Protein AF-A0A4Z0EMB4-F1 (afdb_monomer)

Structure (mmCIF, N/CA/C/O backbone):
data_AF-A0A4Z0EMB4-F1
#
_entry.id   AF-A0A4Z0EMB4-F1
#
loop_
_atom_site.group_PDB
_atom_site.id
_atom_site.type_symbol
_atom_site.label_atom_id
_atom_site.label_alt_id
_atom_site.label_comp_id
_atom_site.label_asym_id
_atom_site.label_entity_id
_atom_site.label_seq_id
_atom_site.pdbx_PDB_ins_code
_atom_site.Cartn_x
_atom_site.Cartn_y
_atom_site.Cartn_z
_atom_site.occupancy
_atom_site.B_iso_or_equiv
_atom_site.auth_seq_id
_atom_site.auth_comp_id
_atom_site.auth_asym_id
_atom_site.auth_atom_id
_atom_site.pdbx_PDB_model_num
ATOM 1 N N . MET A 1 1 ? 35.133 27.877 -15.212 1.00 56.62 1 MET A N 1
ATOM 2 C CA . MET A 1 1 ? 35.215 26.585 -14.488 1.00 56.62 1 MET A CA 1
ATOM 3 C C . MET A 1 1 ? 33.847 26.015 -14.078 1.00 56.62 1 MET A C 1
ATOM 5 O O . MET A 1 1 ? 33.710 24.804 -14.128 1.00 56.62 1 MET A O 1
ATOM 9 N N . ALA A 1 2 ? 32.811 26.820 -13.784 1.00 59.19 2 ALA A N 1
ATOM 10 C CA . ALA A 1 2 ? 31.479 26.323 -13.372 1.00 59.19 2 ALA A CA 1
ATOM 11 C C . ALA A 1 2 ? 30.657 25.560 -14.449 1.00 59.19 2 ALA A C 1
ATOM 13 O O . ALA A 1 2 ? 29.833 24.706 -14.123 1.00 59.19 2 ALA A O 1
ATOM 14 N N . GLN A 1 3 ? 30.881 25.832 -15.740 1.00 59.59 3 GLN A N 1
ATOM 15 C CA . GLN A 1 3 ? 30.151 25.174 -16.840 1.00 59.59 3 GLN A CA 1
ATOM 16 C C . GLN A 1 3 ? 30.561 23.703 -17.051 1.00 59.59 3 GLN A C 1
ATOM 18 O O . GLN A 1 3 ? 29.725 22.876 -17.418 1.00 59.59 3 GLN A O 1
ATOM 23 N N . ASN A 1 4 ? 31.819 23.351 -16.755 1.00 67.19 4 ASN A N 1
ATOM 24 C CA . ASN A 1 4 ? 32.317 21.977 -16.896 1.00 67.19 4 ASN A CA 1
ATOM 25 C C . ASN A 1 4 ? 31.738 21.047 -15.822 1.00 67.19 4 ASN A C 1
ATOM 27 O O . ASN A 1 4 ? 31.390 19.909 -16.124 1.00 67.19 4 ASN A O 1
ATOM 31 N N . ASP A 1 5 ? 31.566 21.553 -14.600 1.00 75.00 5 ASP A N 1
ATOM 32 C CA . ASP A 1 5 ? 31.021 20.782 -13.477 1.00 75.00 5 ASP A CA 1
ATOM 33 C C . ASP A 1 5 ? 29.522 20.481 -13.662 1.00 75.00 5 ASP A C 1
ATOM 35 O O . ASP A 1 5 ? 29.050 19.357 -13.487 1.00 75.00 5 ASP A O 1
ATOM 39 N N . THR A 1 6 ? 28.771 21.463 -14.170 1.00 79.31 6 THR A N 1
ATOM 40 C CA . THR A 1 6 ? 27.347 21.287 -14.500 1.00 79.31 6 THR A CA 1
ATOM 41 C C . THR A 1 6 ? 27.145 20.241 -15.600 1.00 79.31 6 THR A C 1
ATOM 43 O O . THR A 1 6 ? 26.270 19.381 -15.485 1.00 79.31 6 THR A O 1
ATOM 46 N N . THR A 1 7 ? 27.981 20.281 -16.641 1.00 79.69 7 THR A N 1
ATOM 47 C CA . THR A 1 7 ? 27.917 19.338 -17.767 1.00 79.69 7 THR A CA 1
ATOM 48 C C . THR A 1 7 ? 28.265 17.918 -17.318 1.00 79.69 7 THR A C 1
ATOM 50 O O . THR A 1 7 ? 27.528 16.983 -17.627 1.00 79.69 7 THR A O 1
ATOM 53 N N . ALA A 1 8 ? 29.324 17.748 -16.520 1.00 82.94 8 ALA A N 1
ATOM 54 C CA . ALA A 1 8 ? 29.695 16.449 -15.958 1.00 82.94 8 ALA A CA 1
ATOM 55 C C . ALA A 1 8 ? 28.569 15.856 -15.095 1.00 82.94 8 ALA A C 1
ATOM 57 O O . ALA A 1 8 ? 28.245 14.672 -15.218 1.00 82.94 8 ALA A O 1
ATOM 58 N N . ARG A 1 9 ? 27.905 16.688 -14.281 1.00 83.44 9 ARG A N 1
ATOM 59 C CA . ARG A 1 9 ? 26.768 16.260 -13.458 1.00 83.44 9 ARG A CA 1
ATOM 60 C C . ARG A 1 9 ? 25.571 15.810 -14.298 1.00 83.44 9 ARG A C 1
ATOM 62 O O . ARG A 1 9 ? 24.968 14.786 -13.985 1.00 83.44 9 ARG A O 1
ATOM 69 N N . MET A 1 10 ? 25.237 16.540 -15.364 1.00 83.12 10 MET A N 1
ATOM 70 C CA . MET A 1 10 ? 24.147 16.168 -16.277 1.00 83.12 10 MET A CA 1
ATOM 71 C C . MET A 1 10 ? 24.427 14.840 -16.987 1.00 83.12 10 MET A C 1
ATOM 73 O O . MET A 1 10 ? 23.548 13.981 -17.039 1.00 83.12 10 MET A O 1
ATOM 77 N N . VAL A 1 11 ? 25.658 14.639 -17.470 1.00 84.81 11 VAL A N 1
ATOM 78 C CA . VAL A 1 11 ? 26.075 13.368 -18.083 1.00 84.81 11 VAL A CA 1
ATOM 79 C C . VAL A 1 11 ? 25.972 12.227 -17.070 1.00 84.81 11 VAL A C 1
ATOM 81 O O . VAL A 1 11 ? 25.374 11.200 -17.373 1.00 84.81 11 VAL A O 1
ATOM 84 N N . GLY A 1 12 ? 26.466 12.422 -15.843 1.00 86.25 12 GLY A N 1
ATOM 85 C CA . GLY A 1 12 ? 26.366 11.417 -14.782 1.00 86.25 12 GLY A CA 1
ATOM 86 C C . GLY A 1 12 ? 24.921 11.024 -14.454 1.00 86.25 12 GLY A C 1
ATOM 87 O O . GLY A 1 12 ? 24.614 9.839 -14.327 1.00 86.25 12 GLY A O 1
ATOM 88 N N . GLN A 1 13 ? 24.009 11.998 -14.373 1.00 87.44 13 GLN A N 1
ATOM 89 C CA . GLN A 1 13 ? 22.583 11.747 -14.126 1.00 87.44 13 GLN A CA 1
ATOM 90 C C . GLN A 1 13 ? 21.899 11.004 -15.280 1.00 87.44 13 GLN A C 1
ATOM 92 O O . GLN A 1 13 ? 21.079 10.112 -15.039 1.00 87.44 13 GLN A O 1
ATOM 97 N N . ALA A 1 14 ? 22.236 11.355 -16.522 1.00 85.75 14 ALA A N 1
ATOM 98 C CA . ALA A 1 14 ? 21.716 10.693 -17.711 1.00 85.75 14 ALA A CA 1
ATOM 99 C C . ALA A 1 14 ? 22.175 9.228 -17.767 1.00 85.75 14 ALA A C 1
ATOM 101 O O . ALA A 1 14 ? 21.340 8.332 -17.881 1.00 85.75 14 ALA A O 1
ATOM 102 N N . THR A 1 15 ? 23.471 8.973 -17.567 1.00 88.38 15 THR A N 1
ATOM 103 C CA . THR A 1 15 ? 24.037 7.616 -17.506 1.00 88.38 15 THR A CA 1
ATOM 104 C C . THR A 1 15 ? 23.393 6.790 -16.393 1.00 88.38 15 THR A C 1
ATOM 106 O O . THR A 1 15 ? 22.930 5.680 -16.642 1.00 88.38 15 THR A O 1
ATOM 109 N N . ALA A 1 16 ? 23.265 7.342 -15.181 1.00 90.12 16 ALA A N 1
ATOM 110 C CA . ALA A 1 16 ? 22.633 6.642 -14.060 1.00 90.12 16 ALA A CA 1
ATOM 111 C C . ALA A 1 16 ? 21.149 6.317 -14.310 1.00 90.12 16 ALA A C 1
ATOM 113 O O . ALA A 1 16 ? 20.629 5.313 -13.822 1.00 90.12 16 ALA A O 1
ATOM 114 N N . SER A 1 17 ? 20.438 7.162 -15.057 1.00 89.00 17 SER A N 1
ATOM 115 C CA . SER A 1 17 ? 19.050 6.889 -15.444 1.00 89.00 17 SER A CA 1
ATOM 116 C C . SER A 1 17 ? 18.980 5.806 -16.520 1.00 89.00 17 SER A C 1
ATOM 118 O O . SER A 1 17 ? 18.207 4.863 -16.378 1.00 89.00 17 SER A O 1
ATOM 120 N N . GLY A 1 18 ? 19.860 5.871 -17.520 1.00 90.94 18 GLY A N 1
ATOM 121 C CA . GLY A 1 18 ? 19.978 4.855 -18.561 1.00 90.94 18 GLY A CA 1
ATOM 122 C C . GLY A 1 18 ? 20.312 3.460 -18.024 1.00 90.94 18 GLY A C 1
ATOM 123 O O . GLY A 1 18 ? 19.684 2.486 -18.435 1.00 90.94 18 GLY A O 1
ATOM 124 N N . GLU A 1 19 ? 21.228 3.348 -17.058 1.00 93.00 19 GLU A N 1
ATOM 125 C CA . GLU A 1 19 ? 21.559 2.066 -16.413 1.00 93.00 19 GLU A CA 1
ATOM 126 C C . GLU A 1 19 ? 20.368 1.479 -15.643 1.00 93.00 19 GLU A C 1
ATOM 128 O O . GLU A 1 19 ? 20.050 0.294 -15.781 1.00 93.00 19 GLU A O 1
ATOM 133 N N . ARG A 1 20 ? 19.644 2.312 -14.881 1.00 93.88 20 ARG A N 1
ATOM 134 C CA . ARG A 1 20 ? 18.428 1.877 -14.171 1.00 93.88 20 ARG A CA 1
ATOM 135 C C . ARG A 1 20 ? 17.348 1.397 -15.138 1.00 93.88 20 ARG A C 1
ATOM 137 O O . ARG A 1 20 ? 16.771 0.330 -14.932 1.00 93.88 20 ARG A O 1
ATOM 144 N N . ASN A 1 21 ? 17.111 2.141 -16.217 1.00 94.44 21 ASN A N 1
ATOM 145 C CA . ASN A 1 21 ? 16.141 1.758 -17.239 1.00 94.44 21 ASN A CA 1
ATOM 146 C C . ASN A 1 21 ? 16.551 0.439 -17.911 1.00 94.44 21 ASN A C 1
ATOM 148 O O . ASN A 1 21 ? 15.735 -0.477 -18.016 1.00 94.44 21 ASN A O 1
ATOM 152 N N . LYS A 1 22 ? 17.827 0.299 -18.294 1.00 94.06 22 LYS A N 1
ATOM 153 C CA . LYS A 1 22 ? 18.380 -0.915 -18.911 1.00 94.06 22 LYS A CA 1
ATOM 154 C C . LYS A 1 22 ? 18.196 -2.149 -18.033 1.00 94.06 22 LYS A C 1
ATOM 156 O O . LYS A 1 22 ? 17.793 -3.192 -18.546 1.00 94.06 22 LYS A O 1
ATOM 161 N N . ALA A 1 23 ? 18.442 -2.030 -16.729 1.00 94.94 23 ALA A N 1
ATOM 162 C CA . ALA A 1 23 ? 18.244 -3.120 -15.775 1.00 94.94 23 ALA A CA 1
ATOM 163 C C . ALA A 1 23 ? 16.770 -3.553 -15.668 1.00 94.94 23 ALA A C 1
ATOM 165 O O . ALA A 1 23 ? 16.482 -4.733 -15.463 1.00 94.94 23 ALA A O 1
ATOM 166 N N . LEU A 1 24 ? 15.832 -2.617 -15.837 1.00 95.50 24 LEU A N 1
ATOM 167 C CA . LEU A 1 24 ? 14.400 -2.871 -15.700 1.00 95.50 24 LEU A CA 1
ATOM 168 C C . LEU A 1 24 ? 13.749 -3.446 -16.969 1.00 95.50 24 LEU A C 1
ATOM 170 O O . LEU A 1 24 ? 12.783 -4.210 -16.871 1.00 95.50 24 LEU A O 1
ATOM 174 N N . LEU A 1 25 ? 14.280 -3.118 -18.154 1.00 94.75 25 LEU A N 1
ATOM 175 C CA . LEU A 1 25 ? 13.718 -3.516 -19.452 1.00 94.75 25 LEU A CA 1
ATOM 176 C C . LEU A 1 25 ? 13.365 -5.014 -19.555 1.00 94.75 25 LEU A C 1
ATOM 178 O O . LEU A 1 25 ? 12.248 -5.303 -19.985 1.00 94.75 25 LEU A O 1
ATOM 182 N N . PRO A 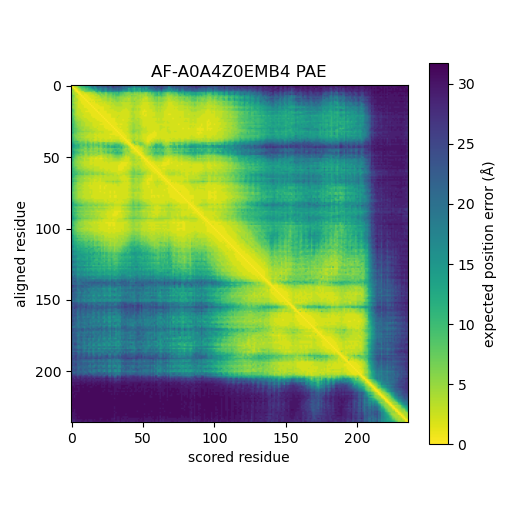1 26 ? 14.224 -5.982 -19.164 1.00 94.56 26 PRO A N 1
ATOM 183 C CA . PRO A 1 26 ? 13.879 -7.402 -19.262 1.00 94.56 26 PRO A CA 1
ATOM 184 C C . PRO A 1 26 ? 12.648 -7.774 -18.426 1.00 94.56 26 PRO A C 1
ATOM 186 O O . PRO A 1 26 ? 11.777 -8.504 -18.887 1.00 94.56 26 PRO A O 1
ATOM 189 N N . SER A 1 27 ? 12.548 -7.226 -17.213 1.00 95.88 27 SER A N 1
ATOM 190 C CA . SER A 1 27 ? 11.437 -7.495 -16.295 1.00 95.88 27 SER A CA 1
ATOM 191 C C . SER A 1 27 ? 10.122 -6.880 -16.784 1.00 95.88 27 SER A C 1
ATOM 193 O O . SER A 1 27 ? 9.059 -7.482 -16.634 1.00 95.88 27 SER A O 1
ATOM 195 N N . LEU A 1 28 ? 10.190 -5.700 -17.411 1.00 95.00 28 LEU A N 1
ATOM 196 C CA . LEU A 1 28 ? 9.038 -5.065 -18.052 1.00 95.00 28 LEU A CA 1
ATOM 197 C C . LEU A 1 28 ? 8.582 -5.824 -19.297 1.00 95.00 28 LEU A C 1
ATOM 199 O O . LEU A 1 28 ? 7.389 -6.061 -19.445 1.00 95.00 28 LEU A O 1
ATOM 203 N N . ARG A 1 29 ? 9.503 -6.264 -20.165 1.00 94.88 29 ARG A N 1
ATOM 204 C CA . ARG A 1 29 ? 9.156 -7.053 -21.365 1.00 94.88 29 ARG A CA 1
ATOM 205 C C . ARG A 1 29 ? 8.392 -8.323 -21.019 1.00 94.88 29 ARG A C 1
ATOM 207 O O . ARG A 1 29 ? 7.482 -8.693 -21.743 1.00 94.88 29 ARG A O 1
ATOM 214 N N . ASN A 1 30 ? 8.717 -8.943 -19.890 1.00 96.19 30 ASN A N 1
ATOM 215 C CA . ASN A 1 30 ? 8.046 -10.148 -19.414 1.00 96.19 30 ASN A CA 1
ATOM 216 C C . ASN A 1 30 ? 6.612 -9.916 -18.908 1.00 96.19 30 ASN A C 1
ATOM 218 O O . ASN A 1 30 ? 5.914 -10.888 -18.616 1.00 96.19 30 ASN A O 1
ATOM 222 N N . TRP A 1 31 ? 6.173 -8.661 -18.761 1.00 95.88 31 TRP A N 1
ATOM 223 C CA . TRP A 1 31 ? 4.874 -8.348 -18.174 1.00 95.88 31 TRP A CA 1
ATOM 224 C C . TRP A 1 31 ? 3.706 -8.735 -19.071 1.00 95.88 31 TRP A C 1
ATOM 226 O O . TRP A 1 31 ? 2.781 -9.383 -18.608 1.00 95.88 31 TRP A O 1
ATOM 236 N N . CYS A 1 32 ? 3.719 -8.322 -20.336 1.00 96.44 32 CYS A N 1
ATOM 237 C CA . CYS A 1 32 ? 2.592 -8.533 -21.234 1.00 96.44 32 CYS A CA 1
ATOM 238 C C . CYS A 1 32 ? 3.075 -8.680 -22.673 1.00 96.44 32 CYS A C 1
ATOM 240 O O . CYS A 1 32 ? 3.885 -7.873 -23.127 1.00 96.44 32 CYS A O 1
ATOM 242 N N . GLN A 1 33 ? 2.513 -9.633 -23.418 1.00 96.69 33 GLN A N 1
ATOM 243 C CA . GLN A 1 33 ? 2.818 -9.832 -24.840 1.00 96.69 33 GLN A CA 1
ATOM 244 C C . GLN A 1 33 ? 2.591 -8.575 -25.696 1.00 96.69 33 GLN A C 1
ATOM 246 O O . GLN A 1 33 ? 3.284 -8.353 -26.687 1.00 96.69 33 GLN A O 1
ATOM 251 N N . HIS A 1 34 ? 1.619 -7.747 -25.319 1.00 96.06 34 HIS A N 1
ATOM 252 C CA . HIS A 1 34 ? 1.235 -6.552 -26.067 1.00 96.06 34 HIS A CA 1
ATOM 253 C C . HIS A 1 34 ? 2.072 -5.313 -25.720 1.00 96.06 34 HIS A C 1
ATOM 255 O O . HIS A 1 34 ? 1.958 -4.296 -26.408 1.00 96.06 34 HIS A O 1
ATOM 261 N N . LEU A 1 35 ? 2.899 -5.382 -24.669 1.00 95.88 35 LEU A N 1
ATOM 262 C CA . LEU A 1 35 ? 3.727 -4.263 -24.236 1.00 95.88 35 LEU A CA 1
ATOM 263 C C . LEU A 1 35 ? 4.901 -4.068 -25.199 1.00 95.88 35 LEU A C 1
ATOM 265 O O . LEU A 1 35 ? 5.739 -4.948 -25.391 1.00 95.88 35 LEU A O 1
ATOM 269 N N . ARG A 1 36 ? 4.988 -2.869 -25.762 1.00 95.88 36 ARG A N 1
ATOM 270 C CA . ARG A 1 36 ? 6.088 -2.410 -26.601 1.00 95.88 36 ARG A CA 1
ATOM 271 C C . ARG A 1 36 ? 6.913 -1.394 -25.827 1.00 95.88 36 ARG A C 1
ATOM 273 O O . ARG A 1 36 ? 6.372 -0.503 -25.178 1.00 95.88 36 ARG A O 1
ATOM 280 N N . LEU A 1 37 ? 8.228 -1.560 -25.908 1.00 94.44 37 LEU A N 1
ATOM 281 C CA . LEU A 1 37 ? 9.215 -0.671 -25.306 1.00 94.44 37 LEU A CA 1
ATOM 282 C C . LEU A 1 37 ? 10.111 -0.151 -26.425 1.00 94.44 37 LEU A C 1
ATOM 284 O O . LEU A 1 37 ? 10.805 -0.950 -27.060 1.00 94.44 37 LEU A O 1
ATOM 288 N N . ALA A 1 38 ? 10.086 1.156 -26.668 1.00 93.12 38 ALA A N 1
ATOM 289 C CA . ALA A 1 38 ? 10.927 1.806 -27.665 1.00 93.12 38 ALA A CA 1
ATOM 290 C C . ALA A 1 38 ? 11.913 2.752 -26.979 1.00 93.12 38 ALA A C 1
ATOM 292 O O . ALA A 1 38 ? 11.535 3.525 -26.105 1.00 93.12 38 ALA A O 1
ATOM 293 N N . ASP A 1 39 ? 13.183 2.669 -27.366 1.00 89.88 39 ASP A N 1
ATOM 294 C CA . ASP A 1 39 ? 14.184 3.642 -26.944 1.00 89.88 39 ASP A CA 1
ATOM 295 C C . ASP A 1 39 ? 14.003 4.917 -27.777 1.00 89.88 39 ASP A C 1
ATOM 297 O O . ASP A 1 39 ? 14.090 4.883 -29.006 1.00 89.88 39 ASP A O 1
ATOM 301 N N . CYS A 1 40 ? 13.695 6.025 -27.108 1.00 88.44 40 CYS A N 1
ATOM 302 C CA . CYS A 1 40 ? 13.512 7.338 -27.720 1.00 88.44 40 CYS A CA 1
ATOM 303 C C . CYS A 1 40 ? 14.669 8.290 -27.391 1.00 88.44 40 CYS A C 1
ATOM 305 O O . CYS A 1 40 ? 14.569 9.490 -27.644 1.00 88.44 40 CYS A O 1
ATOM 307 N N . SER A 1 41 ? 15.763 7.765 -26.832 1.00 85.00 41 SER A N 1
ATOM 308 C CA . SER A 1 41 ? 16.907 8.558 -26.397 1.00 85.00 41 SER A CA 1
ATOM 309 C C . SER A 1 41 ? 17.554 9.304 -27.564 1.00 85.00 41 SER A C 1
ATOM 311 O O . SER A 1 41 ? 17.900 8.726 -28.595 1.00 85.00 41 SER A O 1
ATOM 313 N N . GLY A 1 42 ? 17.765 10.607 -27.377 1.00 76.69 42 GLY A N 1
ATOM 314 C CA . GLY A 1 42 ? 18.453 11.479 -28.327 1.00 76.69 42 GLY A CA 1
ATOM 315 C C . GLY A 1 42 ? 19.765 12.042 -27.778 1.00 76.69 42 GLY A C 1
ATOM 316 O O . GLY A 1 42 ? 20.004 12.074 -26.571 1.00 76.69 42 GLY A O 1
ATOM 317 N N . GLY A 1 43 ? 20.607 12.547 -28.681 1.00 77.94 43 GLY A N 1
ATOM 318 C CA . GLY A 1 43 ? 21.815 13.303 -28.338 1.00 77.94 43 GLY A CA 1
ATOM 319 C C . GLY A 1 43 ? 23.100 12.475 -28.200 1.00 77.94 43 GLY A C 1
ATOM 320 O O . GLY A 1 43 ? 23.088 11.247 -28.143 1.00 77.94 43 GLY A O 1
ATOM 321 N N . LEU A 1 44 ? 24.236 13.184 -28.145 1.00 73.06 44 LEU A N 1
ATOM 322 C CA . LEU A 1 44 ? 25.585 12.599 -28.182 1.00 73.06 44 LEU A CA 1
ATOM 323 C C . LEU A 1 44 ? 25.842 11.621 -27.020 1.00 73.06 44 LEU A C 1
ATOM 325 O O . LEU A 1 44 ? 26.472 10.587 -27.209 1.00 73.06 44 LEU A O 1
ATOM 329 N N . VAL A 1 45 ? 25.325 11.920 -25.824 1.00 72.19 45 VAL A N 1
ATOM 330 C CA . VAL A 1 45 ? 25.510 11.080 -24.625 1.00 72.19 45 VAL A CA 1
ATOM 331 C C . VAL A 1 45 ? 24.815 9.727 -24.781 1.00 72.19 45 VAL A C 1
ATOM 333 O O . VAL A 1 45 ? 25.424 8.702 -24.494 1.00 72.19 45 VAL A O 1
ATOM 336 N N . ALA A 1 46 ? 23.576 9.708 -25.281 1.00 74.38 46 ALA A N 1
ATOM 337 C CA . ALA A 1 46 ? 22.829 8.474 -25.523 1.00 74.38 46 ALA A CA 1
ATOM 338 C C . ALA A 1 46 ? 23.516 7.595 -26.579 1.00 74.38 46 ALA A C 1
ATOM 340 O O . ALA A 1 46 ? 23.653 6.387 -26.398 1.00 74.38 46 ALA A O 1
ATOM 341 N N . GLN A 1 47 ? 24.002 8.222 -27.656 1.00 76.06 47 GLN A N 1
ATOM 342 C CA . GLN A 1 47 ? 24.687 7.540 -28.756 1.00 76.06 47 GLN A CA 1
ATOM 343 C C . GLN A 1 47 ? 26.028 6.935 -28.326 1.00 76.06 47 GLN A C 1
ATOM 345 O O . GLN A 1 47 ? 26.346 5.814 -28.716 1.00 76.06 47 GLN A O 1
ATOM 350 N N . LEU A 1 48 ? 26.801 7.661 -27.511 1.00 76.44 48 LEU A N 1
ATOM 351 C CA . LEU A 1 48 ? 28.098 7.197 -27.018 1.00 76.44 48 LEU A CA 1
ATOM 352 C C . LEU A 1 48 ? 27.958 6.137 -25.922 1.00 76.44 48 LEU A C 1
ATOM 354 O O . LEU A 1 48 ? 28.692 5.154 -25.934 1.00 76.44 48 LEU A O 1
ATOM 358 N N . ALA A 1 49 ? 27.031 6.326 -24.979 1.00 75.62 49 ALA A N 1
ATOM 359 C CA . ALA A 1 49 ? 26.848 5.410 -23.856 1.00 75.62 49 ALA A CA 1
ATOM 360 C C . ALA A 1 49 ? 26.029 4.158 -24.219 1.00 75.62 49 ALA A C 1
ATOM 362 O O . ALA A 1 49 ? 26.104 3.166 -23.500 1.00 75.62 49 ALA A O 1
ATOM 363 N N . GLN A 1 50 ? 25.257 4.188 -25.314 1.00 83.69 50 GLN A N 1
ATOM 364 C CA . GLN A 1 50 ? 24.346 3.109 -25.727 1.00 83.69 50 GLN A CA 1
ATOM 365 C C . GLN A 1 50 ? 23.394 2.677 -24.597 1.00 83.69 50 GLN A C 1
ATOM 367 O O . GLN A 1 50 ? 23.178 1.486 -24.347 1.00 83.69 50 GLN A O 1
ATOM 372 N N . LEU A 1 51 ? 22.848 3.665 -23.884 1.00 88.06 51 LEU A N 1
ATOM 373 C CA . LEU A 1 51 ? 21.931 3.454 -22.771 1.00 88.06 51 LEU A CA 1
ATOM 374 C C . LEU A 1 51 ? 20.540 4.023 -23.082 1.00 88.06 51 LEU A C 1
ATOM 376 O O . LEU A 1 51 ? 20.457 5.142 -23.593 1.00 88.06 51 LEU A O 1
ATOM 380 N N . PRO A 1 52 ? 19.463 3.309 -22.699 1.00 88.88 52 PRO A N 1
ATOM 381 C CA . PRO A 1 52 ? 18.089 3.759 -22.879 1.00 88.88 52 PRO A CA 1
ATOM 382 C C . PRO A 1 52 ? 17.739 4.811 -21.819 1.00 88.88 52 PRO A C 1
ATOM 384 O O . PRO A 1 52 ? 17.186 4.508 -20.759 1.00 88.88 52 PRO A O 1
ATOM 387 N N . ILE A 1 53 ? 18.114 6.062 -22.073 1.00 89.75 53 ILE A N 1
ATOM 388 C CA . ILE A 1 53 ? 17.879 7.191 -21.167 1.00 89.75 53 ILE A CA 1
ATOM 389 C C . ILE A 1 53 ? 16.400 7.564 -21.154 1.00 89.75 53 ILE A C 1
ATOM 391 O O . ILE A 1 53 ? 15.868 7.810 -20.079 1.00 89.75 53 ILE A O 1
ATOM 395 N N . GLU A 1 54 ? 15.741 7.575 -22.310 1.00 91.56 54 GLU A N 1
ATOM 396 C CA . GLU A 1 54 ? 14.311 7.834 -22.454 1.00 91.56 54 GLU A CA 1
ATOM 397 C C . GLU A 1 54 ? 13.636 6.659 -23.160 1.00 91.56 54 GLU A C 1
ATOM 399 O O . GLU A 1 54 ? 14.025 6.269 -24.259 1.00 91.56 54 GLU A O 1
ATOM 404 N N . VAL A 1 55 ? 12.612 6.091 -22.525 1.00 93.94 55 VAL A N 1
ATOM 405 C CA . VAL A 1 55 ? 11.900 4.916 -23.033 1.00 93.94 55 VAL A CA 1
ATOM 406 C C . VAL A 1 55 ? 10.418 5.232 -23.167 1.00 93.94 55 VAL A C 1
ATOM 408 O O . VAL A 1 55 ? 9.797 5.769 -22.247 1.00 93.94 55 VAL A O 1
ATOM 411 N N . GLU A 1 56 ? 9.849 4.871 -24.311 1.00 95.75 56 GLU A N 1
ATOM 412 C CA . GLU A 1 56 ? 8.413 4.859 -24.555 1.00 95.75 56 GLU A CA 1
ATOM 413 C C . GLU A 1 56 ? 7.822 3.485 -24.228 1.00 95.75 56 GLU A C 1
ATOM 415 O O . GLU A 1 56 ? 8.319 2.457 -24.690 1.00 95.75 56 GLU A O 1
ATOM 420 N N . LEU A 1 57 ? 6.728 3.482 -23.470 1.00 96.25 57 LEU A N 1
ATOM 421 C CA . LEU A 1 57 ? 5.862 2.341 -23.228 1.00 96.25 57 LEU A CA 1
ATOM 422 C C . LEU A 1 57 ? 4.581 2.516 -24.041 1.00 96.25 57 LEU A C 1
ATOM 424 O O . LEU A 1 57 ? 3.896 3.539 -23.934 1.00 96.25 57 LEU A O 1
ATOM 428 N N . SER A 1 58 ? 4.234 1.504 -24.828 1.00 95.88 58 SER A N 1
ATOM 429 C CA . SER A 1 58 ? 3.001 1.491 -25.611 1.00 95.88 58 SER A CA 1
ATOM 430 C C . SER A 1 58 ? 2.370 0.102 -25.646 1.00 95.88 58 SER A C 1
ATOM 432 O O . SER A 1 58 ? 3.041 -0.920 -25.532 1.00 95.88 58 SER A O 1
ATOM 434 N N . CYS A 1 59 ? 1.047 0.051 -25.776 1.00 96.50 59 CYS A N 1
ATOM 435 C CA . CYS A 1 59 ? 0.284 -1.183 -25.935 1.00 96.50 59 CYS A CA 1
ATOM 436 C C . CYS A 1 59 ? -0.932 -0.880 -26.824 1.00 96.50 59 CYS A C 1
ATOM 438 O O . CYS A 1 59 ? -1.589 0.130 -26.580 1.00 96.50 59 CYS A O 1
ATOM 440 N N . PRO A 1 60 ? -1.280 -1.729 -27.810 1.00 95.94 60 PRO A N 1
ATOM 441 C CA . PRO A 1 60 ? -2.469 -1.535 -28.649 1.00 95.94 60 PRO A CA 1
ATOM 442 C C . PRO A 1 60 ? -3.791 -1.449 -27.875 1.00 95.94 60 PRO A C 1
ATOM 444 O O . PRO A 1 60 ? -4.761 -0.895 -28.378 1.00 95.94 60 PRO A O 1
ATOM 447 N N . HIS A 1 61 ? -3.830 -2.012 -26.666 1.00 94.44 61 HIS A N 1
ATOM 448 C CA . HIS A 1 61 ? -5.005 -2.023 -25.795 1.00 94.44 61 HIS A CA 1
ATOM 449 C C . HIS A 1 61 ? -4.969 -0.933 -24.715 1.00 94.44 61 HIS A C 1
ATOM 451 O O . HIS A 1 61 ? -5.909 -0.836 -23.930 1.00 94.44 61 HIS A O 1
ATOM 457 N N . ALA A 1 62 ? -3.893 -0.143 -24.636 1.00 93.69 62 ALA A N 1
ATOM 458 C CA . ALA A 1 62 ? -3.796 0.960 -23.687 1.00 93.69 62 ALA A CA 1
ATOM 459 C C . ALA A 1 62 ? -4.356 2.256 -24.302 1.00 93.69 62 ALA A C 1
ATOM 461 O O . ALA A 1 62 ? -4.170 2.496 -25.496 1.00 93.69 62 ALA A O 1
ATOM 462 N N . PRO A 1 63 ? -5.001 3.122 -23.502 1.00 91.12 63 PRO A N 1
ATOM 463 C CA . PRO A 1 63 ? -5.581 4.376 -23.986 1.00 91.12 63 PRO A CA 1
ATOM 464 C C . PRO A 1 63 ? -4.537 5.419 -24.406 1.00 91.12 63 PRO A C 1
ATOM 466 O O . PRO A 1 63 ? -4.856 6.342 -25.150 1.00 91.12 63 PRO A O 1
ATOM 469 N N . HIS A 1 64 ? -3.302 5.309 -23.916 1.00 92.25 64 HIS A N 1
ATOM 470 C CA . HIS A 1 64 ? -2.229 6.251 -24.209 1.00 92.25 64 HIS A CA 1
ATOM 471 C C . HIS A 1 64 ? -0.857 5.571 -24.156 1.00 92.25 64 HIS A C 1
ATOM 473 O O . HIS A 1 64 ? -0.701 4.464 -23.640 1.00 92.25 64 HIS A O 1
ATOM 479 N N . THR A 1 65 ? 0.148 6.256 -24.696 1.00 94.06 65 THR A N 1
ATOM 480 C CA . THR A 1 65 ? 1.565 5.883 -24.612 1.00 94.06 65 THR A CA 1
ATOM 481 C C . THR A 1 65 ? 2.272 6.756 -23.584 1.00 94.06 65 THR A C 1
ATOM 483 O O . THR A 1 65 ? 1.925 7.927 -23.429 1.00 94.06 65 THR A O 1
ATOM 486 N N . VAL A 1 66 ? 3.295 6.228 -22.916 1.00 94.19 66 VAL A N 1
ATOM 487 C CA . VAL A 1 66 ? 4.042 6.964 -21.886 1.00 94.19 66 VAL A CA 1
ATOM 488 C C . VAL A 1 66 ? 5.513 7.023 -22.260 1.00 94.19 66 VAL A C 1
ATOM 490 O O . VAL A 1 66 ? 6.127 5.984 -22.462 1.00 94.19 66 VAL A O 1
ATOM 493 N N . ARG A 1 67 ? 6.095 8.223 -22.309 1.00 93.31 67 ARG A N 1
ATOM 494 C CA . ARG A 1 67 ? 7.543 8.433 -22.457 1.00 93.31 67 ARG A CA 1
ATOM 495 C C . ARG A 1 67 ? 8.129 8.922 -21.152 1.00 93.31 67 ARG A C 1
ATOM 497 O O . ARG A 1 67 ? 7.528 9.767 -20.490 1.00 93.31 67 ARG A O 1
ATOM 504 N N . SER A 1 68 ? 9.277 8.381 -20.763 1.00 90.94 68 SER A N 1
ATOM 505 C CA . SER A 1 68 ? 9.905 8.775 -19.510 1.00 90.94 68 SER A CA 1
ATOM 506 C C . SER A 1 68 ? 11.386 8.467 -19.465 1.00 90.94 68 SER A C 1
ATOM 508 O O . SER A 1 68 ? 11.849 7.453 -19.987 1.00 90.94 68 SER A O 1
ATOM 510 N N . THR A 1 69 ? 12.110 9.319 -18.743 1.00 90.75 69 THR A N 1
ATOM 511 C CA . THR A 1 69 ? 13.496 9.070 -18.348 1.00 90.75 69 THR A CA 1
ATOM 512 C C . THR A 1 69 ? 13.616 8.217 -17.085 1.00 90.75 69 THR A C 1
ATOM 514 O O . THR A 1 69 ? 14.684 7.680 -16.795 1.00 90.75 69 THR A O 1
ATOM 517 N N . ASN A 1 70 ? 12.515 8.056 -16.342 1.00 93.69 70 ASN A N 1
ATOM 518 C CA . ASN A 1 70 ? 12.405 7.179 -15.183 1.00 93.69 70 ASN A CA 1
ATOM 519 C C . ASN A 1 70 ? 11.392 6.068 -15.482 1.00 93.69 70 ASN A C 1
ATOM 521 O O . ASN A 1 70 ? 10.192 6.189 -15.205 1.00 93.69 70 ASN A O 1
ATOM 525 N N . LEU A 1 71 ? 11.903 4.982 -16.059 1.00 94.75 71 LEU A N 1
ATOM 526 C CA . LEU A 1 71 ? 11.092 3.858 -16.508 1.00 94.75 71 LEU A CA 1
ATOM 527 C C . LEU A 1 71 ? 10.422 3.112 -15.348 1.00 94.75 71 LEU A C 1
ATOM 529 O O . LEU A 1 71 ? 9.335 2.577 -15.523 1.00 94.75 71 LEU A O 1
ATOM 533 N N . GLU A 1 72 ? 11.021 3.103 -14.160 1.00 95.25 72 GLU A N 1
ATOM 534 C CA . GLU A 1 72 ? 10.435 2.463 -12.979 1.00 95.25 72 GLU A CA 1
ATOM 535 C C . GLU A 1 72 ? 9.140 3.159 -12.558 1.00 95.25 72 GLU A C 1
ATOM 537 O O . GLU A 1 72 ? 8.088 2.526 -12.446 1.00 95.25 72 GLU A O 1
ATOM 542 N N . ARG A 1 73 ? 9.193 4.487 -12.404 1.00 94.69 73 ARG A N 1
ATOM 543 C CA . ARG A 1 73 ? 8.026 5.288 -12.022 1.00 94.69 73 ARG A CA 1
ATOM 544 C C . ARG A 1 73 ? 6.930 5.215 -13.081 1.00 94.69 73 ARG A C 1
ATOM 546 O O . ARG A 1 73 ? 5.770 4.973 -12.755 1.00 94.69 73 ARG A O 1
ATOM 553 N N . SER A 1 74 ? 7.294 5.438 -14.340 1.00 95.00 74 SER A N 1
ATOM 554 C CA . SER A 1 74 ? 6.328 5.466 -15.439 1.00 95.00 74 SER A CA 1
ATOM 555 C C . SER A 1 74 ? 5.803 4.080 -15.796 1.00 95.00 74 SER A C 1
ATOM 557 O O . SER A 1 74 ? 4.631 3.952 -16.125 1.00 95.00 74 SER A O 1
ATOM 559 N N . GLY A 1 75 ? 6.625 3.039 -15.662 1.00 95.69 75 GLY A N 1
ATOM 560 C CA . GLY A 1 75 ? 6.204 1.649 -15.797 1.00 95.69 75 GLY A CA 1
ATOM 561 C C . GLY A 1 75 ? 5.213 1.249 -14.710 1.00 95.69 75 GLY A C 1
ATOM 562 O O . GLY A 1 75 ? 4.206 0.624 -15.025 1.00 95.69 75 GLY A O 1
ATOM 563 N N . ARG A 1 76 ? 5.440 1.663 -13.452 1.00 96.44 76 ARG A N 1
ATOM 564 C CA . ARG A 1 76 ? 4.479 1.443 -12.360 1.00 96.44 76 ARG A CA 1
ATOM 565 C C . ARG A 1 76 ? 3.135 2.081 -12.699 1.00 96.44 76 ARG A C 1
ATOM 567 O O . ARG A 1 76 ? 2.135 1.376 -12.715 1.00 96.44 76 ARG A O 1
ATOM 574 N N . ALA A 1 77 ? 3.127 3.374 -13.026 1.00 95.06 77 ALA A N 1
ATOM 575 C CA . ALA A 1 77 ? 1.901 4.090 -13.382 1.00 95.06 77 ALA A CA 1
ATOM 576 C C . ALA A 1 77 ? 1.180 3.439 -14.574 1.00 95.06 77 ALA A C 1
ATOM 578 O O . ALA A 1 77 ? 0.011 3.097 -14.471 1.00 95.06 77 ALA A O 1
ATOM 579 N N . PHE A 1 78 ? 1.897 3.144 -15.662 1.00 95.94 78 PHE A N 1
ATOM 580 C CA . PHE A 1 78 ? 1.312 2.510 -16.845 1.00 95.94 78 PHE A CA 1
ATOM 581 C C . PHE A 1 78 ? 0.658 1.155 -16.536 1.00 95.94 78 PHE A C 1
ATOM 583 O O . PHE A 1 78 ? -0.409 0.836 -17.058 1.00 95.94 78 PHE A O 1
ATOM 590 N N . ILE A 1 79 ? 1.279 0.340 -15.680 1.00 95.94 79 ILE A N 1
ATOM 591 C CA . ILE A 1 79 ? 0.720 -0.957 -15.286 1.00 95.94 79 ILE A CA 1
ATOM 592 C C . ILE A 1 79 ? -0.560 -0.771 -14.470 1.00 95.94 79 ILE A C 1
ATOM 594 O O . ILE A 1 79 ? -1.553 -1.443 -14.747 1.00 95.94 79 ILE A O 1
ATOM 598 N N . LEU A 1 80 ? -0.551 0.150 -13.510 1.00 95.00 80 LEU A N 1
ATOM 599 C CA . LEU A 1 80 ? -1.712 0.429 -12.668 1.00 95.00 80 LEU A CA 1
ATOM 600 C C . LEU A 1 80 ? -2.875 1.033 -13.461 1.00 95.00 80 LEU A C 1
ATOM 602 O O . LEU A 1 80 ? -4.008 0.597 -13.298 1.00 95.00 80 LEU A O 1
ATOM 606 N N . ASP A 1 81 ? -2.587 1.969 -14.362 1.00 94.19 81 ASP A N 1
ATOM 607 C CA . ASP A 1 81 ? -3.613 2.737 -15.069 1.00 94.19 81 ASP A CA 1
ATOM 608 C C . ASP A 1 81 ? -4.152 2.004 -16.307 1.00 94.19 81 ASP A C 1
ATOM 610 O O . ASP A 1 81 ? -5.314 2.170 -16.673 1.00 94.19 81 ASP A O 1
ATOM 614 N N . CYS A 1 82 ? -3.311 1.213 -16.987 1.00 93.50 82 CYS A N 1
ATOM 615 C CA . CYS A 1 82 ? -3.650 0.621 -18.288 1.00 93.50 82 CYS A CA 1
ATOM 616 C C . CYS A 1 82 ? -3.705 -0.911 -18.290 1.00 93.50 82 CYS A C 1
ATOM 618 O O . CYS A 1 82 ? -4.318 -1.491 -19.187 1.00 93.50 82 CYS A O 1
ATOM 620 N N . CYS A 1 83 ? -3.030 -1.588 -17.354 1.00 93.06 83 CYS A N 1
ATOM 621 C CA . CYS A 1 83 ? -2.947 -3.054 -17.353 1.00 93.06 83 CYS A CA 1
ATOM 622 C C . CYS A 1 83 ? -3.803 -3.705 -16.262 1.00 93.06 83 CYS A C 1
ATOM 624 O O . CYS A 1 83 ? -4.274 -4.824 -16.474 1.00 93.06 83 CYS A O 1
ATOM 626 N N . ALA A 1 84 ? -4.020 -3.038 -15.124 1.00 88.50 84 ALA A N 1
ATOM 627 C CA . ALA A 1 84 ? -4.877 -3.548 -14.061 1.00 88.50 84 ALA A CA 1
ATOM 628 C C . ALA A 1 84 ? -6.314 -3.728 -14.587 1.00 88.50 84 ALA A C 1
ATOM 630 O O . ALA A 1 84 ? -6.987 -2.767 -14.946 1.00 88.50 84 ALA A O 1
ATOM 631 N N . GLY A 1 85 ? -6.767 -4.980 -14.692 1.00 88.75 85 GLY A N 1
ATOM 632 C CA . GLY A 1 85 ? -8.089 -5.313 -15.236 1.00 88.75 85 GLY A CA 1
ATOM 633 C C . GLY A 1 85 ? -8.191 -5.329 -16.767 1.00 88.75 85 GLY A C 1
ATOM 634 O O . GLY A 1 85 ? -9.293 -5.453 -17.296 1.00 88.75 85 GLY A O 1
ATOM 635 N N . CYS A 1 86 ? -7.078 -5.236 -17.504 1.00 94.06 86 CYS A N 1
ATOM 636 C CA . CYS A 1 86 ? -7.103 -5.332 -18.964 1.00 94.06 86 CYS A CA 1
ATOM 637 C C . CYS A 1 86 ? -7.501 -6.757 -19.418 1.00 94.06 86 CYS A C 1
ATOM 639 O O . CYS A 1 86 ? -6.787 -7.713 -19.104 1.00 94.06 86 CYS A O 1
ATOM 641 N N . PRO A 1 87 ? -8.579 -6.934 -20.212 1.00 94.06 87 PRO A N 1
ATOM 642 C CA . PRO A 1 87 ? -9.048 -8.260 -20.635 1.00 94.06 87 PRO A CA 1
ATOM 643 C C . PRO A 1 87 ? -8.124 -8.927 -21.662 1.00 94.06 87 PRO A C 1
ATOM 645 O O . PRO A 1 87 ? -8.185 -10.133 -21.872 1.00 94.06 87 PRO A O 1
ATOM 648 N N . SER A 1 88 ? -7.269 -8.143 -22.323 1.00 94.56 88 SER A N 1
ATOM 649 C CA . SER A 1 88 ? -6.285 -8.617 -23.304 1.00 94.56 88 SER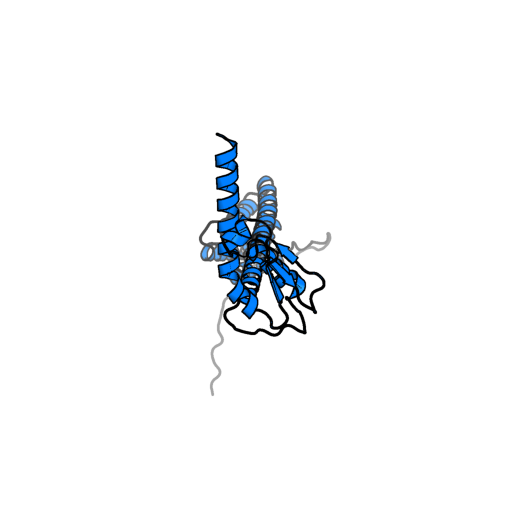 A CA 1
ATOM 650 C C . SER A 1 88 ? -4.895 -8.812 -22.689 1.00 94.56 88 SER A C 1
ATOM 652 O O . SER A 1 88 ? -3.915 -8.985 -23.416 1.00 94.56 88 SER A O 1
ATOM 654 N N . HIS A 1 89 ? -4.774 -8.746 -21.360 1.00 95.50 89 HIS A N 1
ATOM 655 C CA . HIS A 1 89 ? -3.506 -8.967 -20.681 1.00 95.50 89 HIS A CA 1
ATOM 656 C C . HIS A 1 89 ? -3.067 -10.431 -20.812 1.00 95.50 89 HIS A C 1
ATOM 658 O O . HIS A 1 89 ? -3.817 -11.350 -20.487 1.00 95.50 89 HIS A O 1
ATOM 664 N N . GLN A 1 90 ? -1.840 -10.638 -21.290 1.00 94.94 90 GLN A N 1
ATOM 665 C CA . GLN A 1 90 ? -1.239 -11.961 -21.447 1.00 94.94 90 GLN A CA 1
ATOM 666 C C . GLN A 1 90 ? 0.174 -11.932 -20.883 1.00 94.94 90 GLN A C 1
ATOM 668 O O . GLN A 1 90 ? 1.093 -11.416 -21.524 1.00 94.94 90 GLN A O 1
ATOM 673 N N . GLU A 1 91 ? 0.324 -12.453 -19.668 1.00 95.06 91 GLU A N 1
ATOM 674 C CA . GLU A 1 91 ? 1.613 -12.535 -18.990 1.00 95.06 91 GLU A CA 1
ATOM 675 C C . GLU A 1 91 ? 2.569 -13.471 -19.739 1.00 95.06 91 GLU A C 1
ATOM 677 O O . GLU A 1 91 ? 2.200 -14.593 -20.084 1.00 95.06 91 GLU A O 1
ATOM 682 N N . LEU A 1 92 ? 3.810 -13.022 -19.970 1.00 94.81 92 LEU A N 1
ATOM 683 C CA . LEU A 1 92 ? 4.823 -13.833 -20.654 1.00 94.81 92 LEU A CA 1
ATOM 684 C C . LEU A 1 92 ? 5.657 -14.678 -19.688 1.00 94.81 92 LEU A C 1
ATOM 686 O O . LEU A 1 92 ? 5.997 -15.817 -20.001 1.00 94.81 92 LEU A O 1
ATOM 690 N N . PHE A 1 93 ? 6.032 -14.125 -18.532 1.00 94.94 93 PHE A N 1
ATOM 691 C CA . PHE A 1 93 ? 6.867 -14.835 -17.563 1.00 94.94 93 PHE A CA 1
ATOM 692 C C . PHE A 1 93 ? 6.532 -14.423 -16.125 1.00 94.94 93 PHE A C 1
ATOM 694 O O . PHE A 1 93 ? 6.364 -13.230 -15.879 1.00 94.94 93 PHE A O 1
ATOM 701 N N . PRO A 1 94 ? 6.529 -15.345 -15.142 1.00 91.44 94 PRO A N 1
ATOM 702 C CA . PRO A 1 94 ? 6.151 -15.030 -13.759 1.00 91.44 94 PRO A CA 1
ATOM 703 C C . PRO A 1 94 ? 7.123 -14.070 -13.061 1.00 91.44 94 PRO A C 1
ATOM 705 O O . PRO A 1 94 ? 6.738 -13.341 -12.150 1.00 91.44 94 PRO A O 1
ATOM 708 N N . LYS A 1 95 ? 8.395 -14.041 -13.478 1.00 93.94 95 LYS A N 1
ATOM 709 C CA . LYS A 1 95 ? 9.371 -13.046 -13.015 1.00 93.94 95 LYS A CA 1
ATOM 710 C C . LYS A 1 95 ? 9.287 -11.800 -13.898 1.00 93.94 95 LYS A C 1
ATOM 712 O O . LYS A 1 95 ? 10.053 -11.654 -14.855 1.00 93.94 95 LYS A O 1
ATOM 717 N N . ASN A 1 96 ? 8.338 -10.931 -13.571 1.00 95.31 96 ASN A N 1
ATOM 718 C CA . ASN A 1 96 ? 8.084 -9.681 -14.275 1.00 95.31 96 ASN A CA 1
ATOM 719 C C . ASN A 1 96 ? 7.854 -8.517 -13.300 1.00 95.31 96 ASN A C 1
ATOM 721 O O . ASN A 1 96 ? 7.611 -8.712 -12.109 1.00 95.31 96 ASN A O 1
ATOM 725 N N . PHE A 1 97 ? 7.933 -7.296 -13.822 1.00 95.69 97 PHE A N 1
ATOM 726 C CA . PHE A 1 97 ? 7.800 -6.082 -13.022 1.00 95.69 97 PHE A CA 1
ATOM 727 C C . PHE A 1 97 ? 6.357 -5.814 -12.574 1.00 95.69 97 PHE A C 1
ATOM 729 O O . PHE A 1 97 ? 6.144 -5.310 -11.474 1.00 95.69 97 PHE A O 1
ATOM 736 N N . GLY A 1 98 ? 5.362 -6.177 -13.387 1.00 95.19 98 GLY A N 1
ATOM 737 C CA . GLY A 1 98 ? 3.962 -5.893 -13.077 1.00 95.19 98 GLY A CA 1
ATOM 738 C C . GLY A 1 98 ? 3.431 -6.656 -11.873 1.00 95.19 98 GLY A C 1
ATOM 739 O O . GLY A 1 98 ? 2.738 -6.062 -11.053 1.00 95.19 98 GLY A O 1
ATOM 740 N N . ARG A 1 99 ? 3.840 -7.913 -11.669 1.00 95.44 99 ARG A N 1
ATOM 741 C CA . ARG A 1 99 ? 3.525 -8.654 -10.438 1.00 95.44 99 ARG A CA 1
ATOM 742 C C . ARG A 1 99 ? 4.067 -7.956 -9.196 1.00 95.44 99 ARG A C 1
ATOM 744 O O . ARG A 1 99 ? 3.349 -7.854 -8.207 1.00 95.44 99 ARG A O 1
ATOM 751 N N . THR A 1 100 ? 5.299 -7.449 -9.252 1.00 95.19 100 THR A N 1
ATOM 752 C CA . THR A 1 100 ? 5.886 -6.681 -8.144 1.00 95.19 100 THR A CA 1
ATOM 753 C C . THR A 1 100 ? 5.076 -5.419 -7.864 1.00 95.19 100 THR A C 1
ATOM 755 O O . THR A 1 100 ? 4.764 -5.139 -6.711 1.00 95.19 100 THR A O 1
ATOM 758 N N . VAL A 1 101 ? 4.686 -4.690 -8.913 1.00 95.94 101 VAL A N 1
ATOM 759 C CA . VAL A 1 101 ? 3.872 -3.472 -8.800 1.00 95.94 101 VAL A CA 1
ATOM 760 C C . VAL A 1 101 ? 2.504 -3.757 -8.174 1.00 95.94 101 VAL A C 1
ATOM 762 O O . VAL A 1 101 ? 2.106 -3.053 -7.248 1.00 95.94 101 VAL A O 1
ATOM 765 N N . LEU A 1 102 ? 1.799 -4.790 -8.641 1.00 94.75 102 LEU A N 1
ATOM 766 C CA . LEU A 1 102 ? 0.475 -5.146 -8.120 1.00 94.75 102 LEU A CA 1
ATOM 767 C C . LEU A 1 102 ? 0.545 -5.658 -6.677 1.00 94.75 102 LEU A C 1
ATOM 769 O O . LEU A 1 102 ? -0.303 -5.308 -5.860 1.00 94.75 102 LEU A O 1
ATOM 773 N N . ALA A 1 103 ? 1.575 -6.437 -6.335 1.00 94.00 103 ALA A N 1
ATOM 774 C CA . ALA A 1 103 ? 1.791 -6.887 -4.963 1.00 94.00 103 ALA A CA 1
ATOM 775 C C . ALA A 1 103 ? 2.062 -5.709 -4.013 1.00 94.00 103 ALA A C 1
ATOM 777 O O . ALA A 1 103 ? 1.488 -5.655 -2.928 1.00 94.00 103 ALA A O 1
ATOM 778 N N . GLN A 1 104 ? 2.885 -4.744 -4.435 1.00 93.38 104 GLN A N 1
ATOM 779 C CA . GLN A 1 104 ? 3.138 -3.523 -3.666 1.00 93.38 104 GLN A CA 1
ATOM 780 C C . GLN A 1 104 ? 1.871 -2.682 -3.505 1.00 93.38 104 GLN A C 1
ATOM 782 O O . GLN A 1 104 ? 1.594 -2.224 -2.407 1.00 93.38 104 GLN A O 1
ATOM 787 N N . GLN A 1 105 ? 1.064 -2.520 -4.558 1.00 93.38 105 GLN A N 1
ATOM 788 C CA . GLN A 1 105 ? -0.204 -1.795 -4.454 1.00 93.38 105 GLN A CA 1
ATOM 789 C C . GLN A 1 105 ? -1.152 -2.446 -3.440 1.00 93.38 105 GLN A C 1
ATOM 791 O O . GLN A 1 105 ? -1.754 -1.736 -2.639 1.00 93.38 105 GLN A O 1
ATOM 796 N N . ALA A 1 106 ? -1.276 -3.775 -3.455 1.00 91.38 106 ALA A N 1
ATOM 797 C CA . ALA A 1 106 ? -2.115 -4.485 -2.495 1.00 91.38 106 ALA A CA 1
ATOM 798 C C . ALA A 1 106 ? -1.622 -4.282 -1.051 1.00 91.38 106 ALA A C 1
ATOM 800 O O . ALA A 1 106 ? -2.427 -4.061 -0.150 1.00 91.38 106 ALA A O 1
ATOM 801 N N . GLN A 1 107 ? -0.303 -4.296 -0.834 1.00 92.81 107 GLN A N 1
ATOM 802 C CA . GLN A 1 107 ? 0.291 -4.006 0.475 1.00 92.81 107 GLN A CA 1
ATOM 803 C C . GLN A 1 107 ? 0.055 -2.554 0.910 1.00 92.81 107 GLN A C 1
ATOM 805 O O . GLN A 1 107 ? -0.351 -2.324 2.048 1.00 92.81 107 GLN A O 1
ATOM 810 N N . ASP A 1 108 ? 0.267 -1.589 0.012 1.00 91.12 108 ASP A N 1
ATOM 811 C CA . ASP A 1 108 ? 0.049 -0.164 0.275 1.00 91.12 108 ASP A CA 1
ATOM 812 C C . ASP A 1 108 ? -1.425 0.095 0.648 1.00 91.12 108 ASP A C 1
ATOM 814 O O . ASP A 1 108 ? -1.706 0.826 1.597 1.00 91.12 108 ASP A O 1
ATOM 818 N N . GLN A 1 109 ? -2.371 -0.549 -0.047 1.00 89.88 109 GLN A N 1
ATOM 819 C CA . GLN A 1 109 ? -3.806 -0.460 0.248 1.00 89.88 109 GLN A CA 1
ATOM 820 C C . GLN A 1 109 ? -4.147 -1.047 1.620 1.00 89.88 109 GLN A C 1
ATOM 822 O O . GLN A 1 109 ? -4.790 -0.375 2.420 1.00 89.88 109 GLN A O 1
ATOM 827 N N . GLN A 1 110 ? -3.651 -2.245 1.940 1.00 90.69 110 GLN A N 1
ATOM 828 C CA . GLN A 1 110 ? -3.866 -2.858 3.255 1.00 90.69 110 GLN A CA 1
ATOM 829 C C . GLN A 1 110 ? -3.304 -2.001 4.394 1.00 90.69 110 GLN A C 1
ATOM 831 O O . GLN A 1 110 ? -3.929 -1.866 5.444 1.00 90.69 110 GLN A O 1
ATOM 836 N N . GLN A 1 111 ? -2.131 -1.396 4.196 1.00 90.62 111 GLN A N 1
ATOM 837 C CA . GLN A 1 111 ? -1.544 -0.495 5.184 1.00 90.62 111 GLN A CA 1
ATOM 838 C C . GLN A 1 111 ? -2.365 0.782 5.349 1.00 90.62 111 GLN A C 1
ATOM 840 O O . GLN A 1 111 ? -2.576 1.215 6.479 1.00 90.62 111 GLN A O 1
ATOM 845 N N . GLN A 1 112 ? -2.846 1.374 4.254 1.00 89.38 112 GLN A N 1
ATOM 846 C CA . GLN A 1 112 ? -3.708 2.554 4.311 1.00 89.38 112 GLN A CA 1
ATOM 847 C C . GLN A 1 112 ? -5.034 2.253 5.008 1.00 89.38 112 GLN A C 1
ATOM 849 O O . GLN A 1 112 ? -5.452 3.031 5.859 1.00 89.38 112 GLN A O 1
ATOM 854 N N . GLU A 1 113 ? -5.667 1.121 4.708 1.00 88.19 113 GLU A N 1
ATOM 855 C CA . GLU A 1 113 ? -6.897 0.685 5.374 1.00 88.19 113 GLU A CA 1
ATOM 856 C C . GLU A 1 113 ? -6.670 0.465 6.872 1.00 88.19 113 GLU A C 1
ATOM 858 O O . GLU A 1 113 ? -7.428 0.985 7.690 1.00 88.19 113 GLU A O 1
ATOM 863 N N . ALA A 1 114 ? -5.589 -0.221 7.253 1.00 87.62 114 ALA A N 1
ATOM 864 C CA . ALA A 1 114 ? -5.240 -0.422 8.658 1.00 87.62 114 ALA A CA 1
ATOM 865 C C . ALA A 1 114 ? -4.960 0.910 9.379 1.00 87.62 114 ALA A C 1
ATOM 867 O O . ALA A 1 114 ? -5.407 1.121 10.509 1.00 87.62 114 ALA A O 1
ATOM 868 N N . GLN A 1 115 ? -4.254 1.838 8.726 1.00 89.06 115 GLN A N 1
ATOM 869 C CA . GLN A 1 115 ? -3.997 3.178 9.259 1.00 89.06 115 GLN A CA 1
ATOM 870 C C . GLN A 1 115 ? -5.288 3.986 9.420 1.00 89.06 115 GLN A C 1
ATOM 872 O O . GLN A 1 115 ? -5.473 4.617 10.457 1.00 89.06 115 GLN A O 1
ATOM 877 N N . GLN A 1 116 ? -6.195 3.943 8.443 1.00 88.69 116 GLN A N 1
ATOM 878 C CA . GLN A 1 116 ? -7.494 4.615 8.516 1.00 88.69 116 GLN A CA 1
ATOM 879 C C . GLN A 1 116 ? -8.375 4.030 9.620 1.00 88.69 116 GLN A C 1
ATOM 881 O O . GLN A 1 116 ? -8.980 4.785 10.377 1.00 88.69 116 GLN A O 1
ATOM 886 N N . GLN A 1 117 ? -8.413 2.703 9.761 1.00 84.88 117 GLN A N 1
ATOM 887 C CA . GLN A 1 117 ? -9.126 2.042 10.855 1.00 84.88 117 GLN A CA 1
ATOM 888 C C . GLN A 1 117 ? -8.559 2.452 12.215 1.00 84.88 117 GLN A C 1
ATOM 890 O O . GLN A 1 117 ? -9.315 2.814 13.113 1.00 84.88 117 GLN A O 1
ATOM 895 N N . THR A 1 118 ? -7.232 2.472 12.346 1.00 86.44 118 THR A N 1
ATOM 896 C CA . THR A 1 118 ? -6.554 2.870 13.587 1.00 86.44 118 THR A CA 1
ATOM 897 C C . THR A 1 118 ? -6.826 4.337 13.916 1.00 86.44 118 THR A C 1
ATOM 899 O O . THR A 1 118 ? -7.184 4.658 15.046 1.00 86.44 118 THR A O 1
ATOM 902 N N . ALA A 1 119 ? -6.715 5.233 12.931 1.00 89.00 119 ALA A N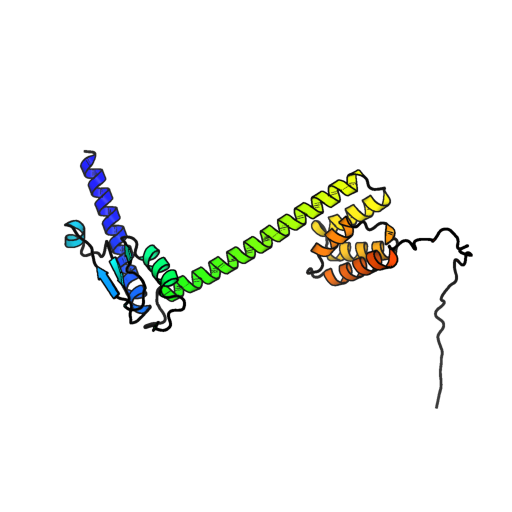 1
ATOM 903 C CA . ALA A 1 119 ? -7.021 6.650 13.099 1.00 89.00 119 ALA A CA 1
ATOM 904 C C . ALA A 1 119 ? -8.484 6.852 13.513 1.00 89.00 119 ALA A C 1
ATOM 906 O O . ALA A 1 119 ? -8.764 7.593 14.451 1.00 89.00 119 ALA A O 1
ATOM 907 N N . ARG A 1 120 ? -9.414 6.117 12.892 1.00 87.50 120 ARG A N 1
ATOM 908 C CA . ARG A 1 120 ? -10.833 6.185 13.242 1.00 87.50 120 ARG A CA 1
ATOM 909 C C . ARG A 1 120 ? -11.109 5.696 14.663 1.00 87.50 120 ARG A C 1
ATOM 911 O O . ARG A 1 120 ? -11.902 6.311 15.372 1.00 87.50 120 ARG A O 1
ATOM 918 N N . GLN A 1 121 ? -10.460 4.615 15.089 1.00 83.69 121 GLN A N 1
ATOM 919 C CA . GLN A 1 121 ? -10.555 4.128 16.466 1.00 83.69 121 GLN A CA 1
ATOM 920 C C . GLN A 1 121 ? -9.999 5.153 17.462 1.00 83.69 121 GLN A C 1
ATOM 922 O O . GLN A 1 121 ? -10.619 5.400 18.492 1.00 83.69 121 GLN A O 1
ATOM 927 N N . GLN A 1 122 ? -8.874 5.798 17.142 1.00 86.56 122 GLN A N 1
ATOM 928 C CA . GLN A 1 122 ? -8.286 6.847 17.980 1.00 86.56 122 GLN A CA 1
ATOM 929 C C . GLN A 1 122 ? -9.188 8.083 18.090 1.00 86.56 122 GLN A C 1
ATOM 931 O O . GLN A 1 122 ? -9.324 8.629 19.183 1.00 86.56 122 GLN A O 1
ATOM 936 N N . GLU A 1 123 ? -9.835 8.501 16.998 1.00 89.25 123 GLU A N 1
ATOM 937 C CA . GLU A 1 123 ? -10.824 9.587 17.011 1.00 89.25 123 GLU A CA 1
ATOM 938 C C . GLU A 1 123 ? -12.002 9.269 17.939 1.00 89.25 123 GLU A C 1
ATOM 940 O O . GLU A 1 123 ? -12.335 10.076 18.806 1.00 89.25 123 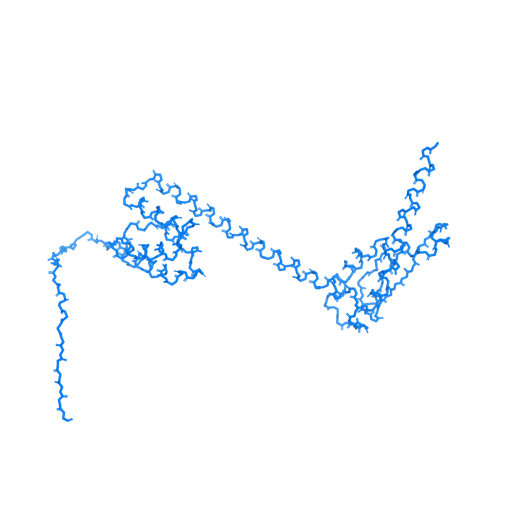GLU A O 1
ATOM 945 N N . LEU A 1 124 ? -12.597 8.078 17.801 1.00 86.62 124 LEU A N 1
ATOM 946 C CA . LEU A 1 124 ? -13.716 7.639 18.645 1.00 86.62 124 LEU A CA 1
ATOM 947 C C . LEU A 1 124 ? -13.309 7.542 20.119 1.00 86.62 124 LEU A C 1
ATOM 949 O O . LEU A 1 124 ? -14.044 7.981 21.002 1.00 86.62 124 LEU A O 1
ATOM 953 N N . GLN A 1 125 ? -12.115 7.013 20.392 1.00 84.38 125 GLN A N 1
ATOM 954 C CA . GLN A 1 125 ? -11.571 6.951 21.745 1.00 84.38 125 GLN A CA 1
ATOM 955 C C . GLN A 1 125 ? -11.387 8.354 22.338 1.00 84.38 125 GLN A C 1
ATOM 957 O O . GLN A 1 125 ? -11.714 8.570 23.503 1.00 84.38 125 GLN A O 1
ATOM 962 N N . ALA A 1 126 ? -10.878 9.312 21.559 1.00 87.62 126 ALA A N 1
ATOM 963 C CA . ALA A 1 126 ? -10.692 10.687 22.011 1.00 87.62 126 ALA A CA 1
ATOM 964 C C . ALA A 1 126 ? -12.030 11.384 22.306 1.00 87.62 126 ALA A C 1
ATOM 966 O O . ALA A 1 126 ? -12.142 12.077 23.317 1.00 87.62 126 ALA A O 1
ATOM 967 N N . GLU A 1 127 ? -13.049 11.166 21.470 1.00 87.31 127 GLU A N 1
ATOM 968 C CA . GLU A 1 127 ? -14.402 11.690 21.683 1.00 87.31 127 GLU A CA 1
ATOM 969 C C . GLU A 1 127 ? -15.018 11.142 22.977 1.00 87.31 127 GLU A C 1
ATOM 971 O O . GLU A 1 127 ? -15.514 11.904 23.807 1.00 87.31 127 GLU A O 1
ATOM 976 N N . ILE A 1 128 ? -14.914 9.831 23.209 1.00 85.94 128 ILE A N 1
ATOM 977 C CA . ILE A 1 128 ? -15.435 9.207 24.431 1.00 85.94 128 ILE A CA 1
ATOM 978 C C . ILE A 1 128 ? -14.649 9.669 25.664 1.00 85.94 128 ILE A C 1
ATOM 980 O O . ILE A 1 128 ? -15.256 9.965 26.691 1.00 85.94 128 ILE A O 1
ATOM 984 N N . ASN A 1 129 ? -13.324 9.807 25.572 1.00 85.00 129 ASN A N 1
ATOM 985 C CA . ASN A 1 129 ? -12.514 10.347 26.668 1.00 85.00 129 ASN A CA 1
ATOM 986 C C . ASN A 1 129 ? -12.919 11.789 27.017 1.00 85.00 129 ASN A C 1
ATOM 988 O O . ASN A 1 129 ? -12.941 12.151 28.192 1.00 85.00 129 ASN A O 1
ATOM 992 N N . ALA A 1 130 ? -13.270 12.610 26.023 1.00 86.81 130 ALA A N 1
ATOM 993 C CA . ALA A 1 130 ? -13.770 13.961 26.263 1.00 86.81 130 ALA A CA 1
ATOM 994 C C . ALA A 1 130 ? -15.128 13.950 26.988 1.00 86.81 130 ALA A C 1
ATOM 996 O O . ALA A 1 130 ? -15.327 14.735 27.918 1.00 86.81 130 ALA A O 1
ATOM 997 N N . LEU A 1 131 ? -16.032 13.034 26.618 1.00 85.06 131 LEU A N 1
ATOM 998 C CA . LEU A 1 131 ? -17.311 12.840 27.312 1.00 85.06 131 LEU A CA 1
ATOM 999 C C . LEU A 1 131 ? -17.109 12.382 28.762 1.00 85.06 131 LEU A C 1
ATOM 1001 O O . LEU A 1 131 ? -17.745 12.925 29.664 1.00 85.06 131 LEU A O 1
ATOM 1005 N N . LEU A 1 132 ? -16.194 11.438 29.002 1.00 83.69 132 LEU A N 1
ATOM 1006 C CA . LEU A 1 132 ? -15.849 10.989 30.354 1.00 83.69 132 LEU A CA 1
ATOM 1007 C C . LEU A 1 132 ? -15.300 12.137 31.206 1.00 83.69 132 LEU A C 1
ATOM 1009 O O . LEU A 1 132 ? -15.778 12.348 32.317 1.00 83.69 132 LEU A O 1
ATOM 1013 N N . ALA A 1 133 ? -14.355 12.921 30.680 1.00 84.75 133 ALA A N 1
ATOM 1014 C CA . ALA A 1 133 ? -13.786 14.062 31.395 1.00 84.75 133 ALA A CA 1
ATOM 1015 C C . ALA A 1 133 ? -14.850 15.124 31.734 1.00 84.75 133 ALA A C 1
ATOM 1017 O O . ALA A 1 133 ? -14.841 15.704 32.824 1.00 84.75 133 ALA A O 1
ATOM 1018 N N . GLN A 1 134 ? -15.798 15.363 30.822 1.00 85.75 134 GLN A N 1
ATOM 1019 C CA . GLN A 1 134 ? -16.925 16.257 31.074 1.00 85.75 134 GLN A CA 1
ATOM 1020 C C . GLN A 1 134 ? -17.828 15.721 32.193 1.00 85.75 134 GLN A C 1
ATOM 1022 O O . GLN A 1 134 ? -18.156 16.472 33.114 1.00 85.75 134 GLN A O 1
ATOM 1027 N N . GLU A 1 135 ? -18.205 14.442 32.149 1.00 84.00 135 GLU A N 1
ATOM 1028 C CA . GLU A 1 135 ? -19.052 13.828 33.176 1.00 84.00 135 GLU A CA 1
ATOM 1029 C C . GLU A 1 135 ? -18.366 13.783 34.545 1.00 84.00 135 GLU A C 1
ATOM 1031 O O . GLU A 1 135 ? -19.002 14.099 35.549 1.00 84.00 135 GLU A O 1
ATOM 1036 N 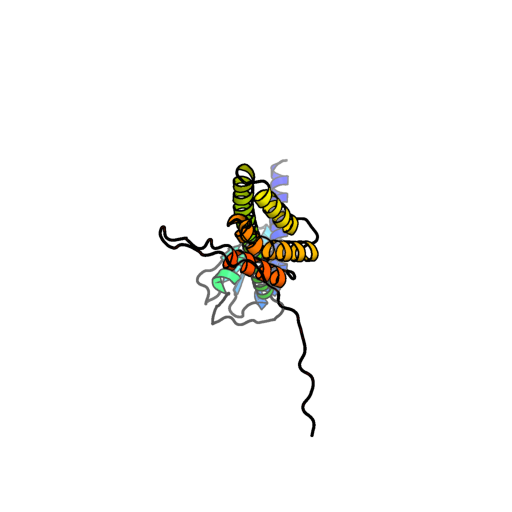N . GLN A 1 136 ? -17.063 13.493 34.606 1.00 84.25 136 GLN A N 1
ATOM 1037 C CA . GLN A 1 136 ? -16.297 13.509 35.857 1.00 84.25 136 GLN A CA 1
ATOM 1038 C C . GLN A 1 136 ? -16.369 14.864 36.569 1.00 84.25 136 GLN A C 1
ATOM 1040 O O . GLN A 1 136 ? -16.464 14.915 37.793 1.00 84.25 136 GLN A O 1
ATOM 1045 N N . SER A 1 137 ? -16.389 15.975 35.827 1.00 82.81 137 SER A N 1
ATOM 1046 C CA . SER A 1 137 ? -16.488 17.311 36.433 1.00 82.81 137 SER A CA 1
ATOM 1047 C C . SER A 1 137 ? -17.829 17.587 37.136 1.00 82.81 137 SER A C 1
ATOM 1049 O O . SER A 1 137 ? -17.922 18.527 37.925 1.00 82.81 137 SER A O 1
ATOM 1051 N N . GLN A 1 138 ? -18.862 16.780 36.863 1.00 83.56 138 GLN A N 1
ATOM 1052 C CA . GLN A 1 138 ? -20.237 16.970 37.346 1.00 83.56 138 GLN A CA 1
ATOM 1053 C C . GLN A 1 138 ? -20.777 15.771 38.145 1.00 83.56 138 GLN A C 1
ATOM 1055 O O . GLN A 1 138 ? -21.881 15.841 38.686 1.00 83.56 138 GLN A O 1
ATOM 1060 N N . ALA A 1 139 ? -20.025 14.672 38.207 1.00 80.75 139 ALA A N 1
ATOM 1061 C CA . ALA A 1 139 ? -20.464 13.407 38.775 1.00 80.75 139 ALA A CA 1
ATOM 1062 C C . ALA A 1 139 ? -20.445 13.397 40.314 1.00 80.75 139 ALA A C 1
ATOM 1064 O O . ALA A 1 139 ? -19.613 14.030 40.967 1.00 80.75 139 ALA A O 1
ATOM 1065 N N . ASP A 1 140 ? -21.362 12.625 40.905 1.00 84.44 140 ASP A N 1
ATOM 1066 C CA . ASP A 1 140 ? -21.334 12.318 42.333 1.00 84.44 140 ASP A CA 1
ATOM 1067 C C . ASP A 1 140 ? -20.221 11.302 42.659 1.00 84.44 140 ASP A C 1
ATOM 1069 O O . ASP A 1 140 ? -19.667 10.640 41.781 1.00 84.44 140 ASP A O 1
ATOM 1073 N N . THR A 1 141 ? -19.873 11.150 43.941 1.00 84.69 141 THR A N 1
ATOM 1074 C CA . THR A 1 141 ? -18.743 10.300 44.364 1.00 84.69 141 THR A CA 1
ATOM 1075 C C . THR A 1 141 ? -18.869 8.846 43.894 1.00 84.69 141 THR A C 1
ATOM 1077 O O . THR A 1 141 ? -17.861 8.206 43.609 1.00 84.69 141 THR A O 1
ATOM 1080 N N . LYS A 1 142 ? -20.094 8.315 43.794 1.00 84.62 142 LYS A N 1
ATOM 1081 C CA . LYS A 1 142 ? -20.334 6.926 43.375 1.00 84.62 142 LYS A CA 1
ATOM 1082 C C . LYS A 1 142 ? -20.184 6.753 41.866 1.00 84.62 142 LYS A C 1
ATOM 1084 O O . LYS A 1 142 ? -19.543 5.796 41.442 1.00 84.62 142 LYS A O 1
ATOM 1089 N N . THR A 1 143 ? -20.708 7.687 41.075 1.00 83.25 143 THR A N 1
ATOM 1090 C CA . THR A 1 143 ? -20.526 7.705 39.617 1.00 83.25 143 THR A CA 1
ATOM 1091 C C . THR A 1 143 ? -19.055 7.927 39.263 1.00 83.25 143 THR A C 1
ATOM 1093 O O . THR A 1 143 ? -18.530 7.232 38.401 1.00 83.25 143 THR A O 1
ATOM 1096 N N . LEU A 1 144 ? -18.342 8.793 39.995 1.00 86.06 144 LEU A N 1
ATOM 1097 C CA . LEU A 1 144 ? -16.893 8.976 39.842 1.00 86.06 144 LEU A CA 1
ATOM 1098 C C . LEU A 1 144 ? -16.103 7.679 40.050 1.00 86.06 144 LEU A C 1
ATOM 1100 O O . LEU A 1 144 ? -15.219 7.375 39.254 1.00 86.06 144 LEU A O 1
ATOM 1104 N N . SER A 1 145 ? -16.430 6.883 41.076 1.00 87.00 145 SER A N 1
ATOM 1105 C CA . SER A 1 145 ? -15.776 5.583 41.278 1.00 87.00 145 SER A CA 1
ATOM 1106 C C . SER A 1 145 ? -16.007 4.614 40.114 1.00 87.00 145 SER A C 1
ATOM 1108 O O . SER A 1 145 ? -15.081 3.896 39.748 1.00 87.00 145 SER A O 1
ATOM 1110 N N . ILE A 1 146 ? -17.203 4.602 39.512 1.00 87.50 146 ILE A N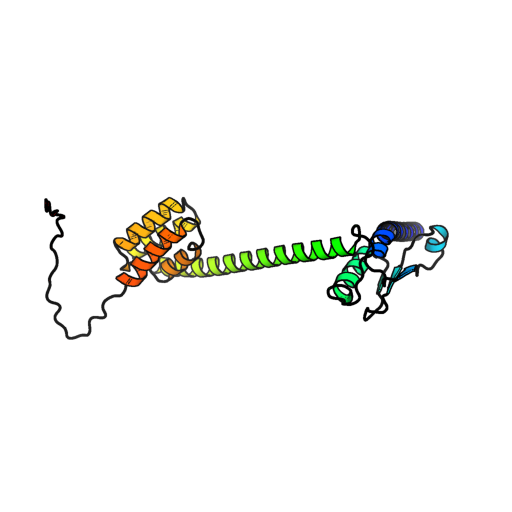 1
ATOM 1111 C CA . ILE A 1 146 ? -17.482 3.774 38.328 1.00 87.50 146 ILE A CA 1
ATOM 1112 C C . ILE A 1 146 ? -16.715 4.285 37.105 1.00 87.50 146 ILE A C 1
ATOM 1114 O O . ILE A 1 146 ? -16.130 3.482 36.385 1.00 87.50 146 ILE A O 1
ATOM 1118 N N . LEU A 1 147 ? -16.664 5.601 36.890 1.00 86.06 147 LEU A N 1
ATOM 1119 C CA . LEU A 1 147 ? -15.922 6.200 35.778 1.00 86.06 147 LEU A CA 1
ATOM 1120 C C . LEU A 1 147 ? -14.425 5.868 35.857 1.00 86.06 147 LEU A C 1
ATOM 1122 O O . LEU A 1 147 ? -13.862 5.409 34.867 1.00 86.06 147 LEU A O 1
ATOM 1126 N N . HIS A 1 148 ? -13.808 5.991 37.037 1.00 87.25 148 HIS A N 1
ATOM 1127 C CA . HIS A 1 148 ? -12.412 5.588 37.246 1.00 87.25 148 HIS A CA 1
ATOM 1128 C C . HIS A 1 148 ? -12.188 4.091 36.999 1.00 87.25 148 HIS A C 1
ATOM 1130 O O . HIS A 1 148 ? -11.230 3.714 36.330 1.00 87.25 148 HIS A O 1
ATOM 1136 N N . LEU A 1 149 ? -13.090 3.234 37.489 1.00 87.94 149 LEU A N 1
ATOM 1137 C CA . LEU A 1 149 ? -13.000 1.789 37.274 1.00 87.94 149 LEU A CA 1
ATOM 1138 C C . LEU A 1 149 ? -13.071 1.424 35.781 1.00 87.94 149 LEU A C 1
ATOM 1140 O O . LEU A 1 149 ? -12.404 0.497 35.324 1.00 87.94 149 LEU A O 1
ATOM 1144 N N . VAL A 1 150 ? -13.886 2.147 35.015 1.00 88.00 150 VAL A N 1
ATOM 1145 C CA . VAL A 1 150 ? -14.019 1.946 33.572 1.00 88.00 150 VAL A CA 1
ATOM 1146 C C . VAL A 1 150 ? -12.782 2.472 32.830 1.00 88.00 150 VAL A C 1
ATOM 1148 O O . VAL A 1 150 ? -12.290 1.778 31.947 1.00 88.00 150 VAL A O 1
ATOM 1151 N N . GLU A 1 151 ? -12.199 3.605 33.231 1.00 86.50 151 GLU A N 1
ATOM 1152 C CA . GLU A 1 151 ? -10.925 4.105 32.677 1.00 86.50 151 GLU A CA 1
ATOM 1153 C C . GLU A 1 151 ? -9.735 3.161 32.920 1.00 86.50 151 GLU A C 1
ATOM 1155 O O . GLU A 1 151 ? -8.834 3.053 32.079 1.00 86.50 151 GLU A O 1
ATOM 1160 N N . GLU A 1 152 ? -9.728 2.425 34.035 1.00 88.19 152 GLU A N 1
ATOM 1161 C CA . GLU A 1 152 ? -8.704 1.413 34.320 1.00 88.19 152 GLU A CA 1
ATOM 1162 C C . GLU A 1 152 ? -8.679 0.280 33.276 1.00 88.19 152 GLU A C 1
ATOM 1164 O O . GLU A 1 152 ? -7.642 -0.368 33.108 1.00 88.19 152 GLU A O 1
ATOM 1169 N N . LEU A 1 153 ? -9.754 0.067 32.500 1.00 85.69 153 LEU A N 1
ATOM 1170 C CA . LEU A 1 153 ? -9.747 -0.882 31.374 1.00 85.69 153 LEU A CA 1
ATOM 1171 C C . LEU A 1 153 ? -8.768 -0.459 30.268 1.00 85.69 153 LEU A C 1
ATOM 1173 O O . LEU A 1 153 ? -8.189 -1.312 29.592 1.00 85.69 153 LEU A O 1
ATOM 1177 N N . GLY A 1 154 ? -8.542 0.846 30.097 1.00 82.00 154 GLY A N 1
ATOM 1178 C CA . GLY A 1 154 ? -7.616 1.377 29.099 1.00 82.00 154 GLY A CA 1
ATOM 1179 C C . GLY A 1 154 ? -6.140 1.270 29.496 1.00 82.00 154 GLY A C 1
ATOM 1180 O O . GLY A 1 154 ? -5.278 1.229 28.619 1.00 82.00 154 GLY A O 1
ATOM 1181 N N . THR A 1 155 ? -5.836 1.207 30.798 1.00 81.94 155 THR A N 1
ATOM 1182 C CA . THR A 1 155 ? -4.466 1.366 31.330 1.00 81.94 155 THR A CA 1
ATOM 1183 C C . THR A 1 155 ? -3.961 0.192 32.180 1.00 81.94 155 THR A C 1
ATOM 1185 O O . THR A 1 155 ? -2.751 0.064 32.370 1.00 81.94 155 THR A O 1
ATOM 1188 N N . GLY A 1 156 ? -4.850 -0.678 32.672 1.00 78.62 156 GLY A N 1
ATOM 1189 C CA . GLY A 1 156 ? -4.547 -1.730 33.649 1.00 78.62 156 GLY A CA 1
ATOM 1190 C C . GLY A 1 156 ? -4.663 -3.176 33.141 1.00 78.62 156 GLY A C 1
ATOM 1191 O O . GLY A 1 156 ? -4.648 -3.468 31.942 1.00 78.62 156 GLY A O 1
ATOM 1192 N N . GLN A 1 157 ? -4.774 -4.123 34.084 1.00 84.56 157 GLN A N 1
ATOM 1193 C CA . GLN A 1 157 ? -4.981 -5.547 33.786 1.00 84.56 157 GLN A CA 1
ATOM 1194 C C . GLN A 1 157 ? -6.430 -5.824 33.369 1.00 84.56 157 GLN A C 1
ATOM 1196 O O . GLN A 1 157 ? -7.267 -6.223 34.181 1.00 84.56 157 GLN A O 1
ATOM 1201 N N . ARG A 1 158 ? -6.697 -5.685 32.066 1.00 83.44 158 ARG A N 1
ATOM 1202 C CA . ARG A 1 158 ? -8.039 -5.761 31.459 1.00 83.44 158 ARG A CA 1
ATOM 1203 C C . ARG A 1 158 ? -8.926 -6.899 31.962 1.00 83.44 158 ARG A C 1
ATOM 1205 O O . ARG A 1 158 ? -10.092 -6.665 32.244 1.00 83.44 158 ARG A O 1
ATOM 1212 N N . GLY A 1 159 ? -8.402 -8.119 32.094 1.00 83.88 159 GLY A N 1
ATOM 1213 C CA . GLY A 1 159 ? -9.202 -9.271 32.530 1.00 83.88 159 GLY A CA 1
ATOM 1214 C C . GLY A 1 159 ? -9.724 -9.155 33.967 1.00 83.88 159 GLY A C 1
ATOM 1215 O O . GLY A 1 159 ? -10.875 -9.496 34.229 1.00 83.88 159 GLY A O 1
ATOM 1216 N N . GLN A 1 160 ? -8.901 -8.644 34.887 1.00 86.38 160 GLN A N 1
ATOM 1217 C CA . GLN A 1 160 ? -9.298 -8.435 36.282 1.00 86.38 160 GLN A CA 1
ATOM 1218 C C . GLN A 1 160 ? -10.220 -7.225 36.401 1.00 86.38 160 GLN A C 1
ATOM 1220 O O . GLN A 1 160 ? -11.286 -7.332 36.999 1.00 86.38 160 GLN A O 1
ATOM 1225 N N . THR A 1 161 ? -9.867 -6.112 35.753 1.00 88.88 161 THR A N 1
ATOM 1226 C CA . THR A 1 161 ? -10.704 -4.909 35.739 1.00 88.88 161 THR A CA 1
ATOM 1227 C C . THR A 1 161 ? -12.085 -5.199 35.146 1.00 88.88 161 THR A C 1
ATOM 1229 O O . THR A 1 161 ? -13.087 -4.781 35.713 1.00 88.88 161 THR A O 1
ATOM 1232 N N . ALA A 1 162 ? -12.183 -5.996 34.075 1.00 89.44 162 ALA A N 1
ATOM 1233 C CA . ALA A 1 162 ? -13.465 -6.393 33.491 1.00 89.44 162 ALA A CA 1
ATOM 1234 C C . ALA A 1 162 ? -14.341 -7.214 34.450 1.00 89.44 162 ALA A C 1
ATOM 1236 O O . ALA A 1 162 ? -15.559 -7.028 34.479 1.00 89.44 162 ALA A O 1
ATOM 1237 N N . ALA A 1 163 ? -13.741 -8.101 35.252 1.00 89.56 163 ALA A N 1
ATOM 1238 C CA . ALA A 1 163 ? -14.467 -8.836 36.285 1.00 89.56 163 ALA A CA 1
ATOM 1239 C C . ALA A 1 163 ? -15.002 -7.885 37.367 1.00 89.56 163 ALA A C 1
ATOM 1241 O O . ALA A 1 163 ? -16.186 -7.942 37.696 1.00 89.56 163 ALA A O 1
ATOM 1242 N N . THR A 1 164 ? -14.177 -6.945 37.832 1.00 90.31 164 THR A N 1
ATOM 1243 C CA . THR A 1 164 ? -14.581 -5.923 38.809 1.00 90.31 164 THR A CA 1
ATOM 1244 C C . THR A 1 164 ? -15.686 -5.014 38.267 1.00 90.31 164 THR A C 1
ATOM 1246 O O . THR A 1 164 ? -16.646 -4.719 38.975 1.00 90.31 164 THR A O 1
ATOM 1249 N N . VAL A 1 165 ? -15.610 -4.608 36.995 1.00 91.19 165 VAL A N 1
ATOM 1250 C CA . VAL A 1 165 ? -16.658 -3.817 36.329 1.00 91.19 165 VAL A CA 1
ATOM 1251 C C . VAL A 1 165 ? -17.973 -4.591 36.268 1.00 91.19 165 VAL A C 1
ATOM 1253 O O . VAL A 1 165 ? -19.030 -4.030 36.553 1.00 91.19 165 VAL A O 1
ATOM 1256 N N . ARG A 1 166 ? -17.926 -5.889 35.951 1.00 92.38 166 ARG A N 1
ATOM 1257 C CA . ARG A 1 166 ? -19.111 -6.754 35.973 1.00 92.38 166 ARG A CA 1
ATOM 1258 C C . ARG A 1 166 ? -19.718 -6.859 37.370 1.00 92.38 166 ARG A C 1
ATOM 1260 O O . ARG A 1 166 ? -20.937 -6.770 37.503 1.00 92.38 166 ARG A O 1
ATOM 1267 N N . GLU A 1 167 ? -18.900 -7.058 38.397 1.00 90.12 167 GLU A N 1
ATOM 1268 C CA . GLU A 1 167 ? -19.375 -7.108 39.784 1.00 90.12 167 GLU A CA 1
ATOM 1269 C C . GLU A 1 167 ? -20.019 -5.780 40.197 1.00 90.12 167 GLU A C 1
ATOM 1271 O O . GLU A 1 167 ? -21.131 -5.772 40.728 1.00 90.12 167 GLU A O 1
ATOM 1276 N N . ALA A 1 168 ? -19.380 -4.653 39.874 1.00 89.12 168 ALA A N 1
ATOM 1277 C CA . ALA A 1 168 ? -19.922 -3.323 40.123 1.00 89.12 168 ALA A CA 1
ATOM 1278 C C . ALA A 1 168 ? -21.265 -3.102 39.404 1.00 89.12 168 ALA A C 1
ATOM 1280 O O . ALA A 1 168 ? -22.202 -2.577 40.009 1.00 89.12 168 ALA A O 1
ATOM 1281 N N . ALA A 1 169 ? -21.395 -3.560 38.154 1.00 90.50 169 ALA A N 1
ATOM 1282 C CA . ALA A 1 169 ? -22.641 -3.492 37.390 1.00 90.50 169 ALA A CA 1
ATOM 1283 C C . ALA A 1 169 ? -23.768 -4.328 38.012 1.00 90.50 169 ALA A C 1
ATOM 1285 O O . ALA A 1 169 ? -24.919 -3.910 37.967 1.00 90.50 169 ALA A O 1
ATOM 1286 N N . GLY A 1 170 ? -23.456 -5.472 38.629 1.00 87.75 170 GLY A N 1
ATOM 1287 C CA . GLY A 1 170 ? -24.445 -6.281 39.348 1.00 87.75 170 GLY A CA 1
ATOM 1288 C C . GLY A 1 170 ? -24.849 -5.710 40.712 1.00 87.75 170 GLY A C 1
ATOM 1289 O O . GLY A 1 170 ? -25.954 -5.959 41.185 1.00 87.75 170 GLY A O 1
ATOM 1290 N N . LEU A 1 171 ? -23.968 -4.948 41.365 1.00 87.56 171 LEU A N 1
ATOM 1291 C CA . LEU A 1 171 ? -24.241 -4.355 42.678 1.00 87.56 171 LEU A CA 1
ATOM 1292 C C . LEU A 1 171 ? -24.935 -3.000 42.586 1.00 87.56 171 LEU A C 1
ATOM 1294 O O . LEU A 1 171 ? -25.726 -2.642 43.462 1.00 87.56 171 LEU A O 1
ATOM 1298 N N . SER A 1 172 ? -24.580 -2.185 41.598 1.00 86.00 172 SER A N 1
ATOM 1299 C CA . SER A 1 172 ? -25.098 -0.824 41.475 1.00 86.00 172 SER A CA 1
ATOM 1300 C C . SER A 1 172 ? -25.169 -0.360 40.016 1.00 86.00 172 SER A C 1
ATOM 1302 O O . SER A 1 172 ? -24.452 0.565 39.621 1.00 86.00 172 SER A O 1
ATOM 1304 N N . PRO A 1 173 ? -26.064 -0.963 39.213 1.00 86.56 173 PRO A N 1
ATOM 1305 C CA . PRO A 1 173 ? -26.217 -0.648 37.792 1.00 86.56 173 PRO A CA 1
ATOM 1306 C C . PRO A 1 173 ? -26.593 0.819 37.537 1.00 86.56 173 PRO A C 1
ATOM 1308 O O . PRO A 1 173 ? -26.228 1.380 36.510 1.00 86.56 173 PRO A O 1
ATOM 1311 N N . GLN A 1 174 ? -27.267 1.480 38.484 1.00 84.75 174 GLN A N 1
ATOM 1312 C CA . GLN A 1 174 ? -27.721 2.867 38.351 1.00 84.75 174 GLN A CA 1
ATOM 1313 C C . GLN A 1 174 ? -26.602 3.923 38.333 1.00 84.75 174 GLN A C 1
ATOM 1315 O O . GLN A 1 174 ? -26.878 5.071 37.996 1.00 84.75 174 GLN A O 1
ATOM 1320 N N . PHE A 1 175 ? -25.368 3.572 38.720 1.00 86.06 175 PHE A N 1
ATOM 1321 C CA . PHE A 1 175 ? -24.222 4.497 38.688 1.00 86.06 175 PHE A CA 1
ATOM 1322 C C . PHE A 1 175 ? -23.410 4.397 37.389 1.00 86.06 175 PHE A C 1
ATOM 1324 O O . PHE A 1 175 ? -22.412 5.098 37.236 1.00 86.06 175 PHE A O 1
ATOM 1331 N N . PHE A 1 176 ? -23.824 3.543 36.448 1.00 88.44 176 PHE A N 1
ATOM 1332 C CA . PHE A 1 176 ? -23.239 3.492 35.114 1.00 88.44 176 PHE A CA 1
ATOM 1333 C C . PHE A 1 176 ? -23.877 4.565 34.239 1.00 88.44 176 PHE A C 1
ATOM 1335 O O . PHE A 1 176 ? -25.022 4.443 33.801 1.00 88.44 176 PHE A O 1
ATOM 1342 N N . SER A 1 177 ? -23.124 5.631 33.992 1.00 85.75 177 SER A N 1
ATOM 1343 C CA . SER A 1 177 ? -23.543 6.695 33.091 1.00 85.75 177 SER A CA 1
ATOM 1344 C C . SER A 1 177 ? -23.504 6.246 31.621 1.00 85.75 177 SER A C 1
ATOM 1346 O O . SER A 1 177 ? -22.831 5.267 31.273 1.00 85.75 177 SER A O 1
ATOM 1348 N N . PRO A 1 178 ? -24.181 6.974 30.716 1.00 85.56 178 PRO A N 1
ATOM 1349 C CA . PRO A 1 178 ? -24.054 6.744 29.283 1.00 85.56 178 PRO A CA 1
ATOM 1350 C C . PRO A 1 178 ? -22.603 6.805 28.785 1.00 85.56 178 PRO A C 1
ATOM 1352 O O . PRO A 1 178 ? -22.233 5.983 27.948 1.00 85.56 178 PRO A O 1
ATOM 1355 N N . ALA A 1 179 ? -21.756 7.705 29.307 1.00 84.00 179 ALA A N 1
ATOM 1356 C CA . ALA A 1 179 ? -20.351 7.745 28.896 1.00 84.00 179 ALA A CA 1
ATOM 1357 C C . ALA A 1 179 ? -19.566 6.511 29.367 1.00 84.00 179 ALA A C 1
ATOM 1359 O O . ALA A 1 179 ? -18.778 5.973 28.589 1.00 84.00 179 ALA A O 1
ATOM 1360 N N . ALA A 1 180 ? -19.824 6.003 30.580 1.00 86.19 180 ALA A N 1
ATOM 1361 C CA . ALA A 1 180 ? -19.221 4.757 31.059 1.00 86.19 180 ALA A CA 1
ATOM 1362 C C . ALA A 1 180 ? -19.591 3.571 30.151 1.00 86.19 180 ALA A C 1
ATOM 1364 O O . ALA A 1 180 ? -18.739 2.766 29.780 1.00 86.19 180 ALA A O 1
ATOM 1365 N N . LEU A 1 181 ? -20.854 3.492 29.727 1.00 88.50 181 LEU A N 1
ATOM 1366 C CA . LEU A 1 181 ? -21.340 2.452 28.816 1.00 88.50 181 LEU A CA 1
ATOM 1367 C C . LEU A 1 181 ? -20.743 2.585 27.408 1.00 88.50 181 LEU A C 1
ATOM 1369 O O . LEU A 1 181 ? -20.338 1.583 26.816 1.00 88.50 181 LEU A O 1
ATOM 1373 N N . ASN A 1 182 ? -20.627 3.810 26.893 1.00 86.75 182 ASN A N 1
ATOM 1374 C CA . ASN A 1 182 ? -19.964 4.073 25.616 1.00 86.75 182 ASN A CA 1
ATOM 1375 C C . ASN A 1 182 ? -18.488 3.669 25.663 1.00 86.75 182 ASN A C 1
ATOM 1377 O O . ASN A 1 182 ? -17.998 3.044 24.725 1.00 86.75 182 ASN A O 1
ATOM 1381 N N . TYR A 1 183 ? -17.791 3.939 26.766 1.00 86.31 183 TYR A N 1
ATOM 1382 C CA . TYR A 1 183 ? -16.407 3.509 26.935 1.00 86.31 183 TYR A CA 1
ATOM 1383 C C . TYR A 1 183 ? -16.276 1.986 26.987 1.00 86.31 183 TYR A C 1
ATOM 1385 O O . TYR A 1 183 ? -15.407 1.431 26.321 1.00 86.31 183 TYR A O 1
ATOM 1393 N N . LEU A 1 184 ? -17.176 1.283 27.687 1.00 88.50 184 LEU A N 1
ATOM 1394 C CA . LEU A 1 184 ? -17.187 -0.186 27.703 1.00 88.50 184 LEU A CA 1
ATOM 1395 C C . LEU A 1 184 ? -17.348 -0.791 26.303 1.00 88.50 184 LEU A C 1
ATOM 1397 O O . LEU A 1 184 ? -16.775 -1.845 26.026 1.00 88.50 184 LEU A O 1
ATOM 1401 N N . SER A 1 185 ? -18.091 -0.121 25.414 1.00 88.75 185 SER A N 1
ATOM 1402 C CA . SER A 1 185 ? -18.311 -0.599 24.045 1.00 88.75 185 SER A CA 1
ATOM 1403 C C . SER A 1 185 ? -17.018 -0.722 23.226 1.00 88.75 185 SER A C 1
ATOM 1405 O O . SER A 1 185 ? -16.934 -1.588 22.357 1.00 88.75 185 SER A O 1
ATOM 1407 N N . LEU A 1 186 ? -15.983 0.060 23.560 1.00 85.44 186 LEU A N 1
ATOM 1408 C CA . LEU A 1 186 ? -14.677 0.035 22.889 1.00 85.44 186 LEU A CA 1
ATOM 1409 C C . LEU A 1 186 ? -13.898 -1.264 23.133 1.00 85.44 186 LEU A C 1
ATOM 1411 O O . LEU A 1 186 ? -12.999 -1.591 22.366 1.00 85.44 186 LEU A O 1
ATOM 1415 N N . PHE A 1 187 ? -14.257 -2.021 24.173 1.00 87.50 187 PHE A N 1
ATOM 1416 C CA . PHE A 1 187 ? -13.549 -3.231 24.602 1.00 87.50 187 PHE A CA 1
ATOM 1417 C C . PHE A 1 187 ? -14.378 -4.507 24.394 1.00 87.50 187 PHE A C 1
ATOM 1419 O O . PHE A 1 187 ? -14.058 -5.559 24.946 1.00 87.50 187 PHE A O 1
ATOM 1426 N N . LEU A 1 188 ? -15.462 -4.453 23.614 1.00 86.50 188 LEU A N 1
ATOM 1427 C CA . LEU A 1 188 ? -16.304 -5.631 23.366 1.00 86.50 188 LEU A CA 1
ATOM 1428 C C . LEU A 1 188 ? -15.657 -6.650 22.420 1.00 86.50 188 LEU A C 1
ATOM 1430 O O . LEU A 1 188 ? -15.985 -7.833 22.492 1.00 86.50 188 LEU A O 1
ATOM 1434 N N . GLU A 1 189 ? -14.735 -6.210 21.565 1.00 82.06 189 GLU A N 1
ATOM 1435 C CA . GLU A 1 189 ? -13.970 -7.081 20.661 1.00 82.06 189 GLU A CA 1
ATOM 1436 C C . GLU A 1 189 ? -12.716 -7.677 21.329 1.00 82.06 189 GLU A C 1
ATOM 1438 O O . GLU A 1 189 ? -12.076 -8.571 20.773 1.00 82.06 189 GLU A O 1
ATOM 1443 N N . ASP A 1 190 ? -12.381 -7.227 22.544 1.00 81.94 190 ASP A N 1
ATOM 1444 C CA . ASP A 1 190 ? -11.244 -7.734 23.311 1.00 81.94 190 ASP A CA 1
ATOM 1445 C C . ASP A 1 190 ? -11.520 -9.143 23.884 1.00 81.94 190 ASP A C 1
ATOM 1447 O O . ASP A 1 190 ? -12.671 -9.550 24.060 1.00 81.94 190 ASP A O 1
ATOM 1451 N N . PRO A 1 191 ? -10.479 -9.890 24.305 1.00 81.19 191 PRO A N 1
ATOM 1452 C CA . PRO A 1 191 ? -10.641 -11.190 24.971 1.00 81.19 191 PRO A CA 1
ATOM 1453 C C . PRO A 1 191 ? -11.500 -11.139 26.248 1.00 81.19 191 PRO A C 1
ATOM 1455 O O . PRO A 1 191 ? -12.066 -12.149 26.661 1.00 81.19 191 PRO A O 1
ATOM 1458 N N . ALA A 1 192 ? -11.599 -9.965 26.882 1.00 83.56 192 ALA A N 1
ATOM 1459 C CA . ALA A 1 192 ? -12.454 -9.710 28.043 1.00 83.56 192 ALA A CA 1
ATOM 1460 C C . ALA A 1 192 ? -13.885 -9.265 27.668 1.00 83.56 192 ALA A C 1
ATOM 1462 O O . ALA A 1 192 ? -14.722 -9.064 28.551 1.00 83.56 192 ALA A O 1
ATOM 1463 N N . GLY A 1 193 ? -14.183 -9.134 26.373 1.00 86.12 193 GLY A N 1
ATOM 1464 C CA . GLY A 1 193 ? -15.415 -8.559 25.844 1.00 86.12 193 GLY A CA 1
ATOM 1465 C C . GLY A 1 193 ? -16.679 -9.295 26.274 1.00 86.12 193 GLY A C 1
ATOM 1466 O O . GLY A 1 193 ? -17.684 -8.655 26.561 1.00 86.12 193 GLY A O 1
ATOM 1467 N N . ALA A 1 194 ? -16.632 -10.623 26.435 1.00 87.38 194 ALA A N 1
ATOM 1468 C CA . ALA A 1 194 ? -17.773 -11.395 26.941 1.00 87.38 194 ALA A CA 1
ATOM 1469 C C . ALA A 1 194 ? -18.171 -10.981 28.372 1.00 87.38 194 ALA A C 1
ATOM 1471 O O . ALA A 1 194 ? -19.352 -10.806 28.668 1.00 87.38 194 ALA A O 1
ATOM 1472 N N . THR A 1 195 ? -17.186 -10.762 29.246 1.00 88.19 195 THR A N 1
ATOM 1473 C CA . THR A 1 195 ? -17.404 -10.308 30.627 1.00 88.19 195 THR A CA 1
ATOM 1474 C C . THR A 1 195 ? -17.935 -8.876 30.664 1.00 88.19 195 THR A C 1
ATOM 1476 O O . THR A 1 195 ? -18.829 -8.566 31.452 1.00 88.19 195 THR A O 1
ATOM 1479 N N . LEU A 1 196 ? -17.420 -8.010 29.788 1.00 89.50 196 LEU A N 1
ATOM 1480 C CA . LEU A 1 196 ? -17.877 -6.625 29.667 1.00 89.50 196 LEU A CA 1
ATOM 1481 C C . LEU A 1 196 ? -19.279 -6.528 29.061 1.00 89.50 196 LEU A C 1
ATOM 1483 O O . LEU A 1 196 ? -20.059 -5.672 29.467 1.00 89.50 196 LEU A O 1
ATOM 1487 N N . LEU A 1 197 ? -19.644 -7.437 28.157 1.00 89.38 197 LEU A N 1
ATOM 1488 C CA . LEU A 1 197 ? -20.995 -7.527 27.612 1.00 89.38 197 LEU A CA 1
ATOM 1489 C C . LEU A 1 197 ? -22.011 -7.919 28.693 1.00 89.38 197 LEU A C 1
ATOM 1491 O O . LEU A 1 197 ? -23.119 -7.382 28.716 1.00 89.38 197 LEU A O 1
ATOM 1495 N N . ASP A 1 198 ? -21.639 -8.812 29.613 1.00 87.12 198 ASP A N 1
ATOM 1496 C CA . ASP A 1 198 ? -22.461 -9.130 30.786 1.00 87.12 198 ASP A CA 1
ATOM 1497 C C . ASP A 1 198 ? -22.635 -7.903 31.694 1.00 87.12 198 ASP A C 1
ATOM 1499 O O . ASP A 1 198 ? -23.755 -7.604 32.109 1.00 87.12 198 ASP A O 1
ATOM 1503 N N . ALA A 1 199 ? -21.557 -7.153 31.950 1.00 86.88 199 ALA A N 1
ATOM 1504 C CA . ALA A 1 199 ? -21.617 -5.904 32.713 1.00 86.88 199 ALA A CA 1
ATOM 1505 C C . ALA A 1 199 ? -22.537 -4.868 32.042 1.00 86.88 199 ALA A C 1
ATOM 1507 O O . ALA A 1 199 ? -23.406 -4.286 32.690 1.00 86.88 199 ALA A O 1
ATOM 1508 N N . PHE A 1 200 ? -22.398 -4.701 30.724 1.00 87.94 200 PHE A N 1
ATOM 1509 C CA . PHE A 1 200 ? -23.219 -3.803 29.918 1.00 87.94 200 PHE A CA 1
ATOM 1510 C C . PHE A 1 200 ? -24.702 -4.177 30.004 1.00 87.94 200 PHE A C 1
ATOM 1512 O O . PHE A 1 200 ? -25.552 -3.309 30.180 1.00 87.94 200 PHE A O 1
ATOM 1519 N N . ARG A 1 201 ? -25.035 -5.472 29.934 1.00 88.25 201 ARG A N 1
ATOM 15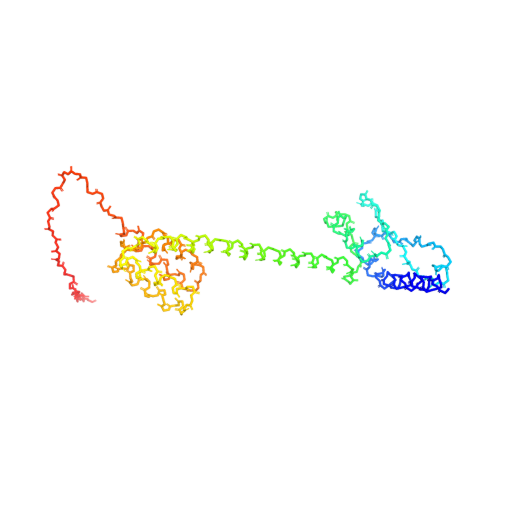20 C CA . ARG A 1 201 ? -26.419 -5.956 30.061 1.00 88.25 201 ARG A CA 1
ATOM 1521 C C . ARG A 1 201 ? -27.023 -5.652 31.428 1.00 88.25 201 ARG A C 1
ATOM 1523 O O . ARG A 1 201 ? -28.165 -5.200 31.476 1.00 88.25 201 ARG A O 1
ATOM 1530 N N . LEU A 1 202 ? -26.277 -5.884 32.508 1.00 86.50 202 LEU A N 1
ATOM 1531 C CA . LEU A 1 202 ? -26.731 -5.608 33.876 1.00 86.50 202 LEU A CA 1
ATOM 1532 C C . LEU A 1 202 ? -27.008 -4.111 34.063 1.00 86.50 202 LEU A C 1
ATOM 1534 O O . LEU A 1 202 ? -28.110 -3.728 34.452 1.00 86.50 202 LEU A O 1
ATOM 1538 N N . ALA A 1 203 ? -26.058 -3.264 33.667 1.00 85.25 203 ALA A N 1
ATOM 1539 C CA . ALA A 1 203 ? -26.193 -1.814 33.751 1.00 85.25 203 ALA A CA 1
ATOM 1540 C C . ALA A 1 203 ? -27.343 -1.267 32.880 1.00 85.25 203 ALA A C 1
ATOM 1542 O O . ALA A 1 203 ? -28.118 -0.421 33.325 1.00 85.25 203 ALA A O 1
ATOM 1543 N N . TRP A 1 204 ? -27.506 -1.781 31.657 1.00 79.88 204 TRP A N 1
ATOM 1544 C CA . TRP A 1 204 ? -28.514 -1.296 30.708 1.00 79.88 204 TRP A CA 1
ATOM 1545 C C . TRP A 1 204 ? -29.944 -1.747 31.039 1.00 79.88 204 TRP A C 1
ATOM 1547 O O . TRP A 1 204 ? -30.906 -1.013 30.795 1.00 79.88 204 TRP A O 1
ATOM 1557 N N . TRP A 1 205 ? -30.114 -2.967 31.559 1.00 71.75 205 TRP A N 1
ATOM 1558 C CA . TRP A 1 205 ? -31.438 -3.545 31.810 1.00 71.75 205 TRP A CA 1
ATOM 1559 C C . TRP A 1 205 ? -31.976 -3.197 33.200 1.00 71.75 205 TRP A C 1
ATOM 1561 O O . TRP A 1 205 ? -33.160 -2.884 33.336 1.00 71.75 205 TRP A O 1
ATOM 1571 N N . GLU A 1 206 ? -31.126 -3.219 34.227 1.00 62.25 206 GLU A N 1
ATOM 1572 C CA . GLU A 1 206 ? -31.538 -2.989 35.619 1.00 62.25 206 GLU A CA 1
ATOM 1573 C C . GLU A 1 206 ? -31.460 -1.508 36.026 1.00 62.25 206 GLU A C 1
ATOM 1575 O O . GLU A 1 206 ? -32.092 -1.098 36.997 1.00 62.25 206 GLU A O 1
ATOM 1580 N N . GLY A 1 207 ? -30.749 -0.683 35.247 1.00 53.84 207 GLY A N 1
ATOM 1581 C CA . GLY A 1 207 ? -30.584 0.752 35.482 1.00 53.84 207 GLY A CA 1
ATOM 1582 C C . GLY A 1 207 ? -31.758 1.636 35.047 1.00 53.84 207 GLY A C 1
ATOM 1583 O O . GLY A 1 207 ? -31.709 2.842 35.279 1.00 53.84 207 GLY A O 1
ATOM 1584 N N . LYS A 1 208 ? -32.829 1.100 34.437 1.00 50.00 208 LYS A N 1
ATOM 1585 C CA . LYS A 1 208 ? -34.021 1.917 34.151 1.00 50.00 208 LYS A CA 1
ATOM 1586 C C . LYS A 1 208 ? -34.754 2.214 35.460 1.00 50.00 208 LYS A C 1
ATOM 1588 O O . LYS A 1 208 ? -35.347 1.291 36.022 1.00 50.00 208 LYS A O 1
ATOM 1593 N N . PRO A 1 209 ? -34.813 3.476 35.933 1.00 45.47 209 PRO A N 1
ATOM 1594 C CA . PRO A 1 209 ? -35.747 3.808 36.988 1.00 45.47 209 PRO A CA 1
ATOM 1595 C C . PRO A 1 209 ? -37.141 3.502 36.453 1.00 45.47 209 PRO A C 1
ATOM 1597 O O . PRO A 1 209 ? -37.545 4.004 35.400 1.00 45.47 209 PRO A O 1
ATOM 1600 N N . CYS A 1 210 ? -37.876 2.650 37.163 1.00 41.09 210 CYS A N 1
ATOM 1601 C CA . CYS A 1 210 ? -39.313 2.548 36.995 1.00 41.09 210 CYS A CA 1
ATOM 1602 C C . CYS A 1 210 ? -39.856 3.977 37.085 1.00 41.09 210 CYS A C 1
ATOM 1604 O O . CYS A 1 210 ? -39.851 4.562 38.168 1.00 41.09 210 CYS A O 1
ATOM 1606 N N . LEU A 1 211 ? -40.253 4.564 35.953 1.00 40.91 211 LEU A N 1
ATOM 1607 C CA . LEU A 1 211 ? -40.966 5.834 35.908 1.00 40.91 211 LEU A CA 1
ATOM 1608 C C . LEU A 1 211 ? -42.256 5.625 36.700 1.00 40.91 211 LEU A C 1
ATOM 1610 O O . LEU A 1 211 ? -43.249 5.109 36.188 1.00 40.91 211 LEU A O 1
ATOM 1614 N N . ALA A 1 212 ? -42.200 5.941 37.991 1.00 38.81 212 ALA A N 1
ATOM 1615 C CA . ALA A 1 212 ? -43.343 5.916 38.870 1.00 38.81 212 ALA A CA 1
ATOM 1616 C C . ALA A 1 212 ? -44.313 6.978 38.355 1.00 38.81 212 ALA A C 1
ATOM 1618 O O . ALA A 1 212 ? -44.108 8.177 38.536 1.00 38.81 212 ALA A O 1
ATOM 1619 N N . SER A 1 213 ? -45.360 6.522 37.672 1.00 36.09 213 SER A N 1
ATOM 1620 C CA . SER A 1 213 ? -46.518 7.348 37.362 1.00 36.09 213 SER A CA 1
ATOM 1621 C C . SER A 1 213 ? -47.035 7.953 38.677 1.00 36.09 213 SER A C 1
ATOM 1623 O O . SER A 1 213 ? -47.197 7.208 39.654 1.00 36.09 213 SER A O 1
ATOM 1625 N N . PRO A 1 214 ? -47.295 9.271 38.748 1.00 39.19 214 PRO A N 1
ATOM 1626 C CA . PRO A 1 214 ? -47.756 9.910 39.971 1.00 39.19 214 PRO A CA 1
ATOM 1627 C C . PRO A 1 214 ? -49.182 9.429 40.261 1.00 39.19 214 PRO A C 1
ATOM 1629 O O . PRO A 1 214 ? -50.145 9.915 39.678 1.00 39.19 214 PRO A O 1
ATOM 1632 N N . GLY A 1 215 ? -49.322 8.412 41.115 1.00 42.69 215 GLY A N 1
ATOM 1633 C CA . GLY A 1 215 ? -50.635 7.908 41.528 1.00 42.69 215 GLY A CA 1
ATOM 1634 C C . GLY A 1 215 ? -50.699 6.479 42.068 1.00 42.69 215 GLY A C 1
ATOM 1635 O O . GLY A 1 215 ? -51.697 6.137 42.697 1.00 42.69 215 GLY A O 1
ATOM 1636 N N . SER A 1 216 ? -49.674 5.640 41.891 1.00 40.09 216 SER A N 1
ATOM 1637 C CA . SER A 1 216 ? -49.725 4.260 42.399 1.00 40.09 216 SER A CA 1
ATOM 1638 C C . SER A 1 216 ? -48.964 4.111 43.717 1.00 40.09 216 SER A C 1
ATOM 1640 O O . SER A 1 216 ? -47.749 4.295 43.779 1.00 40.09 216 SER A O 1
ATOM 1642 N N . LYS A 1 217 ? -49.686 3.770 44.789 1.00 40.84 217 LYS A N 1
ATOM 1643 C CA . LYS A 1 217 ? -49.108 3.366 46.076 1.00 40.84 217 LYS A CA 1
ATOM 1644 C C . LYS A 1 217 ? -48.337 2.053 45.886 1.00 40.84 217 LYS A C 1
ATOM 1646 O O . LYS A 1 217 ? -48.942 0.985 45.888 1.00 40.84 217 LYS A O 1
ATOM 1651 N N . CYS A 1 218 ? -47.012 2.116 45.770 1.00 35.97 218 CYS A N 1
ATOM 1652 C CA . CYS A 1 218 ? -46.161 0.935 45.909 1.00 35.97 218 CYS A CA 1
ATOM 1653 C C . CYS A 1 218 ? -46.128 0.504 47.380 1.00 35.97 218 CYS A C 1
ATOM 1655 O O . CYS A 1 218 ? -45.430 1.088 48.208 1.00 35.97 218 CYS A O 1
ATOM 1657 N N . SER A 1 219 ? -46.911 -0.522 47.706 1.00 36.94 219 SER A N 1
ATOM 1658 C CA . SER A 1 219 ? -46.811 -1.267 48.956 1.00 36.94 219 SER A CA 1
ATOM 1659 C C . SER A 1 219 ? -45.469 -1.995 49.025 1.00 36.94 219 SER A C 1
ATOM 1661 O O . SER A 1 219 ? -45.135 -2.801 48.157 1.00 36.94 219 SER A O 1
ATOM 1663 N N . ALA A 1 220 ? -44.717 -1.705 50.081 1.00 44.75 220 ALA A N 1
ATOM 1664 C CA . ALA A 1 220 ? -43.473 -2.364 50.431 1.00 44.75 220 ALA A CA 1
ATOM 1665 C C . ALA A 1 220 ? -43.637 -3.894 50.515 1.00 44.75 220 ALA A C 1
ATOM 1667 O O . ALA A 1 220 ? -44.425 -4.401 51.310 1.00 44.75 220 ALA A O 1
ATOM 1668 N N . SER A 1 221 ? -42.829 -4.631 49.755 1.00 37.06 221 SER A N 1
ATOM 1669 C CA . SER A 1 221 ? -42.421 -5.990 50.123 1.00 37.06 221 SER A CA 1
ATOM 1670 C C . SER A 1 221 ? -40.954 -6.187 49.752 1.00 37.06 221 SER A C 1
ATOM 1672 O O . SER A 1 221 ? -40.576 -6.730 48.720 1.00 37.06 221 SER A O 1
ATOM 1674 N N . CYS A 1 222 ? -40.109 -5.659 50.631 1.00 37.56 222 CYS A N 1
ATOM 1675 C CA . CYS A 1 222 ? -38.704 -6.006 50.704 1.00 37.5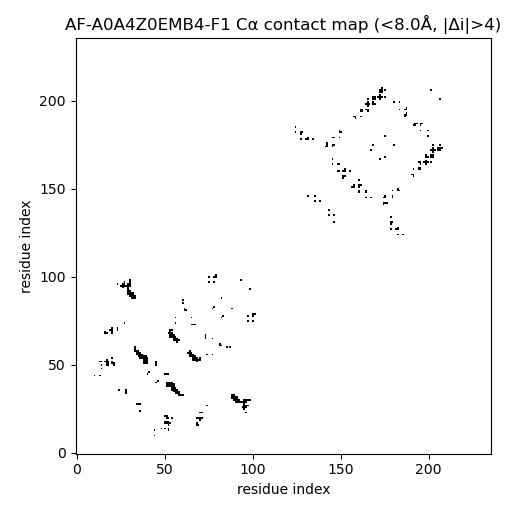6 222 CYS A CA 1
ATOM 1676 C C . CYS A 1 222 ? -38.580 -7.380 51.392 1.00 37.56 222 CYS A C 1
ATOM 1678 O O . CYS A 1 222 ? -39.149 -7.578 52.466 1.00 37.56 222 CYS A O 1
ATOM 1680 N N . GLY A 1 223 ? -37.818 -8.297 50.792 1.00 38.97 223 GLY A N 1
ATOM 1681 C CA . GLY A 1 223 ? -37.072 -9.340 51.504 1.00 38.97 223 GLY A CA 1
ATOM 1682 C C . GLY A 1 223 ? -37.799 -10.637 51.894 1.00 38.97 223 GLY A C 1
ATOM 1683 O O . GLY A 1 223 ? -38.594 -10.673 52.832 1.00 38.97 223 GLY A O 1
ATOM 1684 N N . ARG A 1 224 ? -37.402 -11.734 51.232 1.00 37.22 224 ARG A N 1
ATOM 1685 C CA . ARG A 1 224 ? -37.098 -13.076 51.791 1.00 37.22 224 ARG A CA 1
ATOM 1686 C C . ARG A 1 224 ? -36.739 -13.988 50.605 1.00 37.22 224 ARG A C 1
ATOM 1688 O O . ARG A 1 224 ? -37.538 -14.176 49.703 1.00 37.22 224 ARG A O 1
ATOM 1695 N N . GLY A 1 225 ? -35.475 -14.371 50.432 1.00 36.88 225 GLY A N 1
ATOM 1696 C CA . GLY A 1 225 ? -34.892 -15.532 51.105 1.00 36.88 225 GLY A CA 1
ATOM 1697 C C . GLY A 1 225 ? -35.135 -16.790 50.263 1.00 36.88 225 GLY A C 1
ATOM 1698 O O . GLY A 1 225 ? -36.149 -17.451 50.445 1.00 36.88 225 GLY A O 1
ATOM 1699 N N . ARG A 1 226 ? -34.232 -17.112 49.324 1.00 39.03 226 ARG A N 1
ATOM 1700 C CA . ARG A 1 226 ? -34.242 -18.402 48.614 1.00 39.03 226 ARG A CA 1
ATOM 1701 C C . ARG A 1 226 ? -33.150 -19.299 49.186 1.00 39.03 226 ARG A C 1
ATOM 1703 O O . ARG A 1 226 ? -31.999 -19.257 48.768 1.00 39.03 226 ARG A O 1
ATOM 1710 N N . THR A 1 227 ? -33.543 -20.083 50.182 1.00 35.38 227 THR A N 1
ATOM 1711 C CA . THR A 1 227 ? -32.841 -21.287 50.621 1.00 35.38 227 THR A CA 1
ATOM 1712 C C . THR A 1 227 ? -32.904 -22.334 49.513 1.00 35.38 227 THR A C 1
ATOM 1714 O O . THR A 1 227 ? -33.986 -22.648 49.017 1.00 35.38 227 THR A O 1
ATOM 1717 N N . TRP A 1 228 ? -31.753 -22.885 49.139 1.00 37.50 228 TRP A N 1
ATOM 1718 C CA . TRP A 1 228 ? -31.675 -24.097 48.333 1.00 37.50 228 TRP A CA 1
ATOM 1719 C C . TRP A 1 228 ? -31.936 -25.301 49.242 1.00 37.50 228 TRP A C 1
ATOM 1721 O O . TRP A 1 228 ? -31.109 -25.630 50.088 1.00 37.50 228 TRP A O 1
ATOM 1731 N N . THR A 1 229 ? -33.079 -25.960 49.070 1.00 36.75 229 THR A N 1
ATOM 1732 C CA . THR A 1 229 ? -33.325 -27.315 49.582 1.00 36.75 229 THR A CA 1
ATOM 1733 C C . THR A 1 229 ? -33.694 -28.227 48.418 1.00 36.75 229 THR A C 1
ATOM 1735 O O . THR A 1 229 ? -34.558 -27.896 47.608 1.00 36.75 229 THR A O 1
ATOM 1738 N N . GLN A 1 230 ? -32.972 -29.346 48.344 1.00 43.94 230 GLN A N 1
ATOM 1739 C CA . GLN A 1 230 ? -33.090 -30.455 47.392 1.00 43.94 230 GLN A CA 1
ATOM 1740 C C . GLN A 1 230 ? -34.506 -31.055 47.320 1.00 43.94 230 GLN A C 1
ATOM 1742 O O . GLN A 1 230 ? -35.264 -30.952 48.285 1.00 43.94 230 GLN A O 1
ATOM 1747 N N . PRO A 1 231 ? -34.778 -31.874 46.288 1.00 44.69 231 PRO A N 1
ATOM 1748 C CA . PRO A 1 231 ? -35.571 -33.080 46.465 1.00 44.69 231 PRO A CA 1
ATOM 1749 C C . PRO A 1 231 ? -34.733 -34.344 46.207 1.00 44.69 231 PRO A C 1
ATOM 1751 O O . PRO A 1 231 ? -34.132 -34.521 45.148 1.00 44.69 231 PRO A O 1
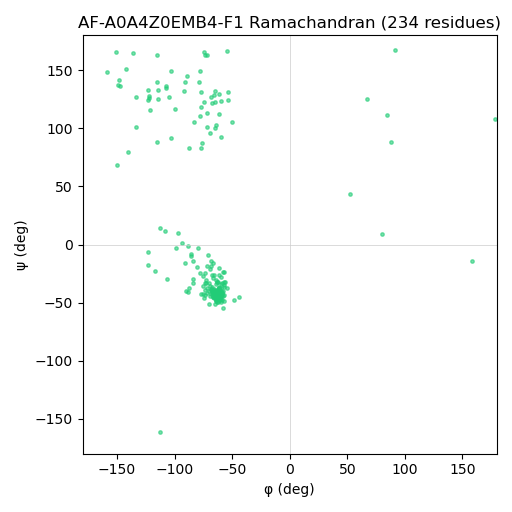ATOM 1754 N N . LEU A 1 232 ? -34.722 -35.227 47.207 1.00 43.31 232 LEU A N 1
ATOM 1755 C CA . LEU A 1 232 ? -34.315 -36.625 47.106 1.00 43.31 232 LEU A CA 1
ATOM 1756 C C . LEU A 1 232 ? -35.447 -37.466 46.491 1.00 43.31 232 LEU A C 1
ATOM 1758 O O . LEU A 1 232 ? -36.600 -37.330 46.887 1.00 43.31 232 LEU A O 1
ATOM 1762 N N . ALA A 1 233 ? -35.022 -38.392 45.627 1.00 44.06 233 ALA A N 1
ATOM 1763 C CA . ALA A 1 233 ? -35.545 -39.739 45.379 1.00 44.06 233 ALA A CA 1
ATOM 1764 C C . ALA A 1 233 ? -36.941 -39.936 44.752 1.00 44.06 233 ALA A C 1
ATOM 1766 O O . ALA A 1 233 ? -37.969 -39.608 45.332 1.00 44.06 233 ALA A O 1
ATOM 1767 N N . TYR A 1 234 ? -36.949 -40.688 43.644 1.00 40.00 234 TYR A N 1
ATOM 1768 C CA . TYR A 1 234 ? -37.885 -41.798 43.460 1.00 40.00 234 TYR A CA 1
ATOM 1769 C C . TYR A 1 234 ? -37.129 -43.024 42.942 1.00 40.00 234 TYR A C 1
ATOM 1771 O O . TYR A 1 234 ? -36.386 -42.951 41.964 1.00 40.00 234 TYR A O 1
ATOM 1779 N N . SER A 1 235 ? -37.316 -44.125 43.661 1.00 51.00 235 SER A N 1
ATOM 1780 C CA . SER A 1 235 ? -36.826 -45.469 43.383 1.00 51.00 235 SER A CA 1
ATOM 1781 C C . SER A 1 235 ? -37.857 -46.234 42.554 1.00 51.00 235 SER A C 1
ATOM 1783 O O . SER A 1 235 ? -39.040 -46.171 42.882 1.00 51.00 235 SER A O 1
ATOM 1785 N N . THR A 1 236 ? -37.392 -47.009 41.576 1.00 55.84 236 THR A N 1
ATOM 1786 C CA . THR A 1 236 ? -37.723 -48.436 41.370 1.00 55.84 236 THR A CA 1
ATOM 1787 C C . THR A 1 236 ? -36.680 -49.040 40.451 1.00 55.84 236 THR A C 1
ATOM 1789 O O . THR A 1 236 ? -36.324 -48.353 39.469 1.00 55.84 236 THR A O 1
#

Solvent-accessible surface area (backbone atoms only — not comparable to full-atom values): 13481 Å² total; per-residue (Å²): 120,72,68,61,56,54,51,52,50,52,51,52,52,46,51,57,30,6,52,54,31,54,70,43,47,67,28,49,55,21,37,26,75,63,56,42,78,43,75,67,51,70,62,71,65,32,69,73,66,73,36,44,30,24,38,32,43,38,36,93,84,34,97,66,69,47,75,33,53,50,45,66,65,50,48,46,50,49,39,62,76,47,47,64,85,40,90,83,68,42,72,68,41,93,78,22,45,52,62,54,48,54,53,49,49,53,52,53,49,54,50,51,51,53,49,50,53,52,52,52,52,52,52,53,51,50,54,47,51,51,47,41,56,56,46,55,77,74,49,53,76,66,33,40,54,45,46,54,52,55,54,39,49,81,78,53,63,40,64,60,40,30,52,52,48,25,52,46,18,73,76,48,19,71,44,59,47,72,52,48,53,57,54,54,61,78,44,50,88,43,97,44,6,70,48,40,50,52,16,50,49,36,24,66,66,67,35,59,75,79,80,74,63,96,82,72,87,81,76,87,79,81,88,81,86,85,79,91,74,87,86,83,86,86,88,134

Mean predicted aligned error: 13.82 Å

Nearest PDB structures (foldseek):
  2bap-assembly1_A-2  TM=6.595E-01  e=8.343E+00  Mus musculus

pLDDT: mean 82.19, std 16.91, range [35.38, 96.69]

Sequence (236 aa):
MAQNDTTARMVGQATASGERNKALLPSLRNWCQHLRLADCSGGLVAQLAQLPIEVELSCPHAPHTVRSTNLERSGRAFILDCCAGCPSHQELFPKNFGRTVLAQQAQDQQQQEAQQQTARQQELQAEINALLAQEQSQADTKTLSILHLVEELGTGQRGQTAATVREAAGLSPQFFSPAALNYLSLFLEDPAGATLLDAFRLAWWEGKPCLASPGSKCSASCGRGRTWTQPLAYST

Radius of gyration: 35.17 Å; Cα contacts (8 Å, |Δi|>4): 236; chains: 1; bounding box: 86×75×80 Å

Foldseek 3Di:
DVVVVVVVVVLVVLLVLQVQCVVQVVQACQFFPQWDKDQPDDDDSCVVSVGSQKIKIDGPQFPDIDIDSRCLVRSLVCCVRGVVPRPRGDGRDPRHDSVVSVVVVVVVVVVVVVVVVVVVLVVLVVVLVVVLVVCCVVDDPLLVVLSVLLVCCVPHDVQVSLQVLQVSLQVCLQSCDPSSLSSLVSCLPPPSNVSSVNSSCSNVPVNDPPPPDPPDPDDDDDDDDDDDDDDDDDDD

Secondary structure (DSSP, 8-state):
-HHHHHHHHHHHHHHHHHHHHHHHHHHHHTT-TT-EEEE---SHHHHHHT--SSEEEE-TTSSS-EEES-HHHHHHHHIIIIITT-TT-----SS-HHHHHHHHHHHHHHHHHHHHHHHHHHHHHHHHHHHHHHHHTT--HHHHHHHHHHHHHHHS-HHHHHHHHHHHHHH-GGG--HHHHHHHHTTTTSTTHHHHHHHHHHHHHH-------TT---------------------